Protein 5O6C (pdb70)

Radius of gyration: 21.63 Å; Cα contacts (8 Å, |Δi|>4): 444; chains: 1; bounding box: 39×48×63 Å

Foldseek 3Di:
DDDLDDDQQACALQVRPDGLVPADWDQWPVRDIHHPVSLVVLLVVAAFDFFHDHQSQADSRPGDGTHDPVCCVSVVVVVVLVVQLLVVLLLLCVLLVNQCPCQACPPPHPNDVPSSVVSSQFWTWGQAPPPRHIATFATDHNPDDSNFFHACVRLVQPVDDADPPQGCVHKWKPQLQALGTFGTHPPSHGTHRPQCVVVVVVRVVPPQVQAAFPNGDHPRRNDDDRARPNRDDDDGRNDIDICYGSSNSSPD

GO terms:
  GO:0070936 protein K48-linked ubiquitination (P, IDA)
  GO:0005737 cytoplasm (C, IC)
  GO:0061630 ubiquitin protein ligase activity (F, IDA)
  GO:0005085 guanyl-nucleotide exchange factor activity (F, IDA)
  GO:0005634 nucleus (C, IDA)
  GO:0031267 small GTPase binding (F, IDA)
  GO:0008270 zinc ion binding (F, IDA)
  GO:0016567 protein ubiquitination (P, IDA)
  GO:0031398 positive regulation of protein ubiquitination (P, IDA)
  GO:0005634 nucleus (C, EXP)
  GO:0016567 protein ubiquitination (P, IMP)
  GO:0032922 circadian regulation of gene expression (P, IMP)
  GO:0005515 protein binding (F, IPI)
  GO:0005654 nucleoplasm (C, IDA)
  GO:0016020 membrane (C, HDA)

Nearest PDB structures (foldseek):
  5o6c-assembly1_A  TM=1.004E+00  e=1.913E-55  Homo sapiens
  6t7f-assembly1_A  TM=9.607E-01  e=2.384E-45  Homo sapiens
  5lg7-assembly1_A  TM=5.712E-01  e=7.412E-02  Homo sapiens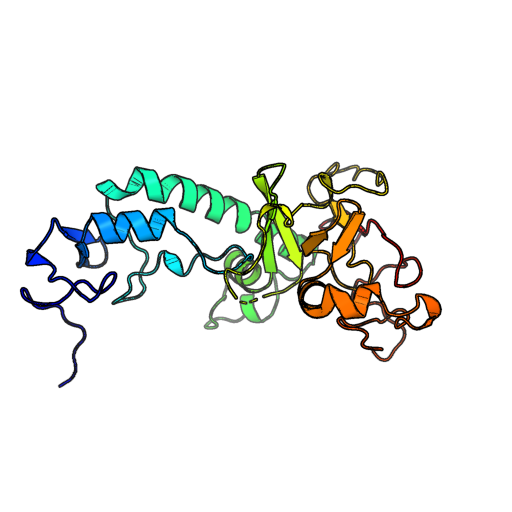
  5eya-assembly1_F  TM=5.101E-01  e=1.740E+00  Homo sapiens

Sequence (252 aa):
ATSLKQDADDMCMICFTEALSAAPAIQLDCSHIFHLQCCRRVLENRWLGPRITFGFISCPICKNKINHIVLKDLLDPIKELYEDVRRRKALMRLEYEGLHKSEAITTPGVRFYNDPAGYAMNRYAYYVCYKCRKAYFGGEAGDDYDPRELICGACSDVSRAQMCPKHGTDFLEYKCRYCCSVAVFFCFGTTHFCNACHDDFQRMTSIPKEELPHCPAGPKGKQLEGTECPLHVVHPPTGEEFALGCGVCRNAH

Secondary structure (DSSP, 8-state):
-------TTPBPTTTSSSBGGGS-EEE-TTS-EEEHHHHHHHHHH--SSSS---GGGB-TTT-SBP--GGGHHHHHHHHHHHHHHHHHHHHHHHHTT-TT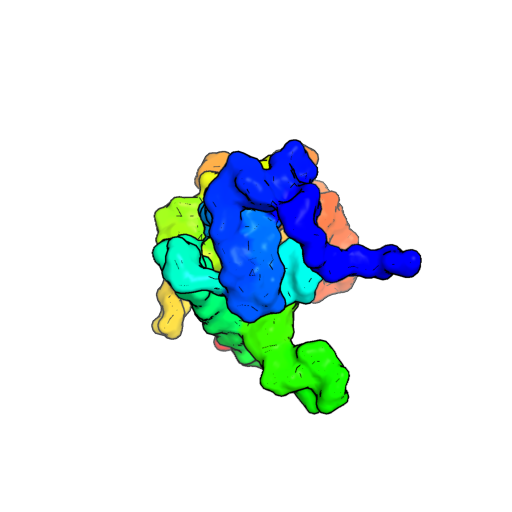-HHHHSTTSTTTT-HHHHHHHHEEEEE-TTT--EEEEEE----S-GGGB--TGGG-TT-PPPBTTTBTTTEEEB-TTSSSB--EEETTTEEE-HHHHHTHHHHHHS-GGGSPPSSEEGGGEE-SSS--TT-S--PPTTS--EEEETTGGGT-

Solvent-accessible surface area: 13989 Å² total; per-residue (Å²): 154,153,77,139,177,51,88,84,122,50,75,0,73,21,43,122,104,94,26,12,94,67,47,105,45,20,106,3,104,30,60,31,60,0,7,52,117,16,0,52,110,23,4,105,100,101,28,131,7,26,64,8,51,28,55,36,31,35,0,47,24,48,136,90,105,2,50,36,152,65,0,124,87,31,11,63,74,11,115,126,28,62,50,37,5,59,149,38,0,47,44,11,0,80,83,42,53,56,59,149,28,148,42,5,60,55,95,79,61,196,26,88,106,43,37,9,9,33,0,30,78,85,2,4,8,8,29,0,98,135,58,154,55,4,17,20,8,8,100,80,77,79,148,56,36,68,142,46,5,14,0,8,36,33,4,18,62,57,184,16,172,124,14,141,140,29,30,34,91,49,12,10,3,0,0,53,17,0,4,27,15,10,4,3,25,5,125,59,69,5,2,0,9,54,27,0,32,113,38,76,132,111,0,62,84,36,68,98,152,126,15,12,121,46,3,1,5,52,89,20,125,72,63,166,56,136,112,6,60,16,132,48,139,26,37,85,8,14,61,33,52,17,13,20,15,0,3,19,58,69,96,106

InterPro domains:
  IPR000408 Regulator of chromosome condensation, RCC1 [PF00415] (958-1006)
  IPR000408 Regulator of chromosome condensation, RCC1 [PR00633] (683-696)
  IPR000408 Regulator of chromosome condensation, RCC1 [PR00633] (702-718)
  IPR000408 Regulator of chromosome condensation, RCC1 [PR00633] (948-966)
  IPR000408 Regulator of chromosome condensation, RCC1 [PR00633] (1005-1026)
  IPR000408 Regulator of chromosome condensation, RCC1 [PS00626] (945-955)
  IPR000408 Regulator of chromosome condensation, RCC1 [PS00626] (996-1006)
  IPR000408 Regulator of chromosome condensation, RCC1 [PS50012] (601-656)
  IPR000408 Regulator of chromosome condensation, RCC1 [PS50012] (959-1009)
  IPR000408 Regulator of chromosome condensation, RCC1 [PS50012] (1010-1067)
  IPR001841 Zinc finger, RING-type [PS50089] (4428-4479)
  IPR001841 Zinc finger, RING-type [SM00184] (4428-4478)
  IPR004939 APC10/DOC domain [PF03256] (3749-3854)
  IPR004939 APC10/DOC domain [PS51284] (3718-3896)
  IPR004939 APC10/DOC domain [SM01337] (3739-3897)
  IPR008979 Galactose-binding-like domain superfamily [SSF49785] (3682-3872)
  IPR009091 Regulator of chromosome condensation 1/beta-lactamase-inhibitor protein II [G3DSA:2.130.10.30] (524-735)
  IPR009091 Regulator of chromosome condensation 1/beta-lactamase-inhibitor protein II [G3DSA:2.130.10.30] (905-1069)
  IPR009091 Regulator of chromosome condensation 1/beta-lactamase-inhibitor protein II [SSF50985] (535-1067)
  IPR012983 PHR [PF08005] (1235-1385)

Organism: Homo sapiens (NCBI:txid9606)

Structure (mmCIF, N/CA/C/O backbone):
data_5O6C
#
_entry.id   5O6C
#
_cell.length_a   82.578
_cell.length_b   82.578
_cell.length_c   103.303
_cell.angle_alpha   90.00
_cell.angle_beta   90.00
_cell.angle_gamma   120.00
#
_symmetry.space_group_name_H-M   'P 61'
#
loop_
_entity.id
_entity.type
_entity.pdbx_description
1 polymer 'E3 ubiquitin-protein ligase MYCBP2'
2 non-polymer 'ZINC ION'
3 water water
#
loop_
_atom_site.group_PDB
_atom_site.id
_atom_site.type_symbol
_atom_site.label_atom_id
_atom_site.label_alt_id
_atom_site.label_comp_id
_atom_site.label_asym_id
_atom_site.label_entity_id
_atom_site.label_seq_id
_atom_site.pdbx_PDB_ins_code
_atom_site.Cartn_x
_atom_site.Cartn_y
_atom_site.Cartn_z
_atom_site.occupancy
_atom_site.B_iso_or_equiv
_atom_site.auth_seq_id
_atom_site.auth_comp_id
_atom_site.auth_asym_id
_atom_site.auth_atom_id
_atom_site.pdbx_PDB_model_num
ATOM 1 N N . ALA A 1 2 ? 41.962 4.043 62.682 1.00 34.01 4379 ALA A N 1
ATOM 2 C CA . ALA A 1 2 ? 41.952 3.548 61.230 1.00 42.20 4379 ALA A CA 1
ATOM 3 C C . ALA A 1 2 ? 40.767 4.191 60.489 1.00 42.11 4379 ALA A C 1
ATOM 4 O O . ALA A 1 2 ? 39.627 4.138 60.949 1.00 42.14 4379 ALA A O 1
ATOM 6 N N . THR A 1 3 ? 41.051 4.794 59.339 1.00 29.82 4380 THR A N 1
ATOM 7 C CA . THR A 1 3 ? 40.156 5.735 58.704 1.00 30.38 4380 THR A CA 1
ATOM 8 C C . THR A 1 3 ? 39.136 4.884 57.944 1.00 28.70 4380 THR A C 1
ATOM 9 O O . THR A 1 3 ? 39.503 4.052 57.099 1.00 26.59 4380 THR A O 1
ATOM 13 N N . SER A 1 4 ? 37.875 5.020 58.317 1.00 33.77 4381 SER A N 1
ATOM 14 C CA . SER A 1 4 ? 36.811 4.148 57.770 1.00 37.11 4381 SER A CA 1
ATOM 15 C C . SER A 1 4 ? 35.578 4.967 57.309 1.00 32.00 4381 SER A C 1
ATOM 16 O O . SER A 1 4 ? 35.181 5.888 58.000 1.00 33.24 4381 SER A O 1
ATOM 19 N N . LEU A 1 5 ? 34.993 4.574 56.183 1.00 36.70 4382 LEU A N 1
ATOM 20 C CA . LEU A 1 5 ? 33.752 5.179 55.627 1.00 37.75 4382 LEU A CA 1
ATOM 21 C C . LEU A 1 5 ? 32.457 4.530 56.198 1.00 40.12 4382 LEU A C 1
ATOM 22 O O . LEU A 1 5 ? 31.346 4.907 55.812 1.00 37.10 4382 LEU A O 1
ATOM 27 N N . LYS A 1 6 ? 32.611 3.525 57.074 1.00 44.34 4383 LYS A N 1
ATOM 28 C CA . LYS A 1 6 ? 31.485 3.023 57.904 1.00 44.08 4383 LYS A CA 1
ATOM 29 C C . LYS A 1 6 ? 30.742 4.181 58.568 1.00 37.54 4383 LYS A C 1
ATOM 30 O O . LYS A 1 6 ? 31.344 5.003 59.287 1.00 34.07 4383 LYS A O 1
ATOM 36 N N . GLN A 1 7 ? 29.416 4.259 58.365 1.00 40.54 4384 GLN A N 1
ATOM 37 C CA . GLN A 1 7 ? 28.594 5.317 59.030 1.00 40.79 4384 GLN A CA 1
ATOM 38 C C . GLN A 1 7 ? 28.323 5.122 60.521 1.00 48.27 4384 GLN A C 1
ATOM 39 O O . GLN A 1 7 ? 28.058 4.011 60.982 1.00 50.07 4384 GLN A O 1
ATOM 45 N N . ASP A 1 8 ? 28.347 6.242 61.231 1.00 52.34 4385 ASP A N 1
ATOM 46 C CA . ASP A 1 8 ? 27.941 6.338 62.620 1.00 64.59 4385 ASP A CA 1
ATOM 47 C C . ASP A 1 8 ? 26.579 7.059 62.747 1.00 64.80 4385 ASP A C 1
ATOM 48 O O . ASP A 1 8 ? 26.205 7.883 61.899 1.00 55.48 4385 ASP A O 1
ATOM 53 N N . ALA A 1 9 ? 25.891 6.779 63.851 1.00 59.56 4386 ALA A N 1
ATOM 54 C CA . ALA A 1 9 ? 24.622 7.407 64.191 1.00 62.73 4386 ALA A CA 1
ATOM 55 C C . ALA A 1 9 ? 24.674 8.922 64.199 1.00 56.31 4386 ALA A C 1
ATOM 56 O O . ALA A 1 9 ? 23.694 9.593 63.859 1.00 51.47 4386 ALA A O 1
ATOM 58 N N . ASP A 1 10 ? 25.811 9.456 64.647 1.00 49.82 4387 ASP A N 1
ATOM 59 C CA . ASP A 1 10 ? 25.975 10.883 64.816 1.00 50.72 4387 ASP A CA 1
ATOM 60 C C . ASP A 1 10 ? 26.640 11.561 63.607 1.00 40.95 4387 ASP A C 1
ATOM 61 O O . ASP A 1 10 ? 26.921 12.765 63.668 1.00 43.21 4387 ASP A O 1
ATOM 66 N N . ASP A 1 11 ? 26.861 10.803 62.527 1.00 40.02 4388 ASP A N 1
ATOM 67 C CA . ASP A 1 11 ? 27.533 11.329 61.300 1.00 36.84 4388 ASP A CA 1
ATOM 68 C C . ASP A 1 11 ? 26.708 12.415 60.604 1.00 35.02 4388 ASP A C 1
ATOM 69 O O . ASP A 1 11 ? 25.475 12.439 60.717 1.00 30.85 4388 ASP A O 1
ATOM 74 N N . MET A 1 12 ? 27.439 13.269 59.863 1.00 31.89 4389 MET A N 1
ATOM 75 C CA . MET A 1 12 ? 26.866 14.250 58.985 1.00 35.31 4389 MET A CA 1
ATOM 76 C C . MET A 1 12 ? 26.366 13.562 57.717 1.00 29.08 4389 MET A C 1
ATOM 77 O O . MET A 1 12 ? 26.836 12.475 57.323 1.00 28.76 4389 MET A O 1
ATOM 82 N N . CYS A 1 13 ? 25.357 14.178 57.120 1.00 25.94 4390 CYS A N 1
ATOM 83 C CA . CYS A 1 13 ? 24.826 13.695 55.823 1.00 24.09 4390 CYS A CA 1
ATOM 84 C C . CYS A 1 13 ? 25.903 14.005 54.799 1.00 21.44 4390 CYS A C 1
ATOM 85 O O . CYS A 1 13 ? 26.413 15.106 54.803 1.00 24.08 4390 CYS A O 1
ATOM 88 N N . MET A 1 14 ? 26.206 13.023 53.962 1.00 23.17 4391 MET A N 1
ATOM 89 C CA . MET A 1 14 ? 27.298 13.104 52.986 1.00 23.84 4391 MET A CA 1
ATOM 90 C C . MET A 1 14 ? 26.791 13.628 51.599 1.00 22.93 4391 MET A C 1
ATOM 91 O O . MET A 1 14 ? 27.503 13.535 50.597 1.00 21.29 4391 MET A O 1
ATOM 96 N N . ILE A 1 15 ? 25.598 14.239 51.601 1.00 23.24 4392 ILE A N 1
ATOM 97 C CA . ILE A 1 15 ? 25.206 15.215 50.565 1.00 22.26 4392 ILE A CA 1
ATOM 98 C C . ILE A 1 15 ? 25.330 16.653 51.014 1.00 23.53 4392 ILE A C 1
ATOM 99 O O . ILE A 1 15 ? 26.031 17.440 50.387 1.00 22.51 4392 ILE A O 1
ATOM 104 N N . CYS A 1 16 ? 24.668 17.047 52.108 1.00 24.30 4393 CYS A N 1
ATOM 105 C CA . CYS A 1 16 ? 24.727 18.416 52.579 1.00 25.34 4393 CYS A CA 1
ATOM 106 C C . CYS A 1 16 ? 25.929 18.769 53.483 1.00 24.38 4393 CYS A C 1
ATOM 107 O O . CYS A 1 16 ? 26.276 19.950 53.545 1.00 27.00 4393 CYS A O 1
ATOM 110 N N . PHE A 1 17 ? 26.503 17.777 54.153 1.00 24.82 4394 PHE A N 1
ATOM 111 C CA . PHE A 1 17 ? 27.705 17.908 55.002 1.00 29.08 4394 PHE A CA 1
ATOM 112 C C . PHE A 1 17 ? 27.496 18.695 56.295 1.00 33.25 4394 PHE A C 1
ATOM 113 O O . PHE A 1 17 ? 28.211 18.482 57.224 1.00 32.79 4394 PHE A O 1
ATOM 121 N N . THR A 1 18 ? 26.553 19.623 56.340 1.00 34.01 4395 THR A N 1
ATOM 122 C CA . THR A 1 18 ? 26.507 20.559 57.467 1.00 35.34 4395 THR A CA 1
ATOM 123 C C . THR A 1 18 ? 25.501 20.177 58.557 1.00 38.91 4395 THR A C 1
ATOM 124 O O . THR A 1 18 ? 25.587 20.747 59.649 1.00 37.97 4395 THR A O 1
ATOM 128 N N . GLU A 1 19 ? 24.585 19.223 58.289 1.00 36.17 4396 GLU A N 1
ATOM 129 C CA . GLU A 1 19 ? 23.592 18.754 59.248 1.00 34.38 4396 GLU A CA 1
ATOM 130 C C . GLU A 1 19 ? 23.716 17.277 59.437 1.00 35.83 4396 GLU A C 1
ATOM 131 O O . GLU A 1 19 ? 23.973 16.529 58.485 1.00 31.56 4396 GLU A O 1
ATOM 137 N N . ALA A 1 20 ? 23.522 16.851 60.702 1.00 33.41 4397 ALA A N 1
ATOM 138 C CA . ALA A 1 20 ? 23.556 15.489 61.095 1.00 32.31 4397 ALA A CA 1
ATOM 139 C C . ALA A 1 20 ? 22.413 14.731 60.475 1.00 28.78 4397 ALA A C 1
ATOM 140 O O . ALA A 1 20 ? 21.324 15.263 60.273 1.00 29.71 4397 ALA A O 1
ATOM 142 N N . LEU A 1 21 ? 22.644 13.468 60.209 1.00 27.55 4398 LEU A N 1
ATOM 143 C CA . LEU A 1 21 ? 21.598 12.614 59.698 1.00 32.74 4398 LEU A CA 1
ATOM 144 C C . LEU A 1 21 ? 20.385 12.594 60.644 1.00 36.34 4398 LEU A C 1
ATOM 145 O O . LEU A 1 21 ? 19.239 12.619 60.188 1.00 30.89 4398 LEU A O 1
ATOM 150 N N . SER A 1 22 ? 20.666 12.577 61.957 1.00 37.46 4399 SER A N 1
ATOM 151 C CA . SER A 1 22 ? 19.599 12.583 62.982 1.00 40.34 4399 SER A CA 1
ATOM 152 C C . SER A 1 22 ? 18.746 13.875 63.006 1.00 39.21 4399 SER A C 1
ATOM 153 O O . SER A 1 22 ? 17.624 13.857 63.541 1.00 42.63 4399 SER A O 1
ATOM 156 N N . ALA A 1 23 ? 19.229 14.975 62.409 1.00 38.33 4400 ALA A N 1
ATOM 157 C CA . ALA A 1 23 ? 18.550 16.277 62.486 1.00 39.52 4400 ALA A CA 1
ATOM 158 C C . ALA A 1 23 ? 17.392 16.504 61.506 1.00 39.01 4400 ALA A C 1
ATOM 159 O O . ALA A 1 23 ? 16.792 17.561 61.530 1.00 36.31 4400 ALA A O 1
ATOM 161 N N . ALA A 1 24 ? 17.163 15.579 60.587 1.00 36.05 4401 ALA A N 1
ATOM 162 C CA . ALA A 1 24 ? 16.047 15.713 59.629 1.00 36.17 4401 ALA A CA 1
ATOM 163 C C . ALA A 1 24 ? 15.779 14.312 59.054 1.00 31.13 4401 ALA A C 1
ATOM 164 O O . ALA A 1 24 ? 16.603 13.409 59.179 1.00 32.16 4401 ALA A O 1
ATOM 166 N N . PRO A 1 25 ? 14.595 14.103 58.501 1.00 31.48 4402 PRO A N 1
ATOM 167 C CA . PRO A 1 25 ? 14.182 12.818 58.014 1.00 30.63 4402 PRO A CA 1
ATOM 168 C C . PRO A 1 25 ? 15.178 12.196 57.023 1.00 28.46 4402 PRO A C 1
ATOM 169 O O . PRO A 1 25 ? 15.653 12.890 56.085 1.00 29.03 4402 PRO A O 1
ATOM 173 N N . ALA A 1 26 ? 15.463 10.931 57.247 1.00 29.58 4403 ALA A N 1
ATOM 174 C CA . ALA A 1 26 ? 16.572 10.226 56.568 1.00 31.82 4403 ALA A CA 1
ATOM 175 C C . ALA A 1 26 ? 16.063 8.939 56.055 1.00 33.72 4403 ALA A C 1
ATOM 176 O O . ALA A 1 26 ? 15.099 8.356 56.618 1.00 33.15 4403 ALA A O 1
ATOM 178 N N . ILE A 1 27 ? 16.695 8.459 54.990 1.00 28.66 4404 ILE A N 1
ATOM 179 C CA . ILE A 1 27 ? 16.349 7.177 54.418 1.00 27.95 4404 ILE A CA 1
ATOM 180 C C . ILE A 1 27 ? 17.589 6.343 54.258 1.00 27.70 4404 ILE A C 1
ATOM 181 O O . ILE A 1 27 ? 18.709 6.863 54.125 1.00 28.60 4404 ILE A O 1
ATOM 186 N N . GLN A 1 28 ? 17.377 5.038 54.318 1.00 27.59 4405 GLN A N 1
ATOM 187 C CA . GLN A 1 28 ? 18.409 4.030 54.063 1.00 29.61 4405 GLN A CA 1
ATOM 188 C C . GLN A 1 28 ? 18.294 3.472 52.685 1.00 26.81 4405 GLN A C 1
ATOM 189 O O . GLN A 1 28 ? 17.327 2.838 52.333 1.00 26.65 4405 GLN A O 1
ATOM 195 N N . LEU A 1 29 ? 19.272 3.821 51.835 1.00 26.42 4406 LEU A N 1
ATOM 196 C CA . LEU A 1 29 ? 19.165 3.470 50.451 1.00 24.02 4406 LEU A CA 1
ATOM 197 C C . LEU A 1 29 ? 19.436 1.980 50.314 1.00 27.90 4406 LEU A C 1
ATOM 198 O O . LEU A 1 29 ? 20.005 1.373 51.271 1.00 30.77 4406 LEU A O 1
ATOM 203 N N . ASP A 1 30 ? 19.122 1.434 49.123 1.00 28.37 4407 ASP A N 1
ATOM 204 C CA . ASP A 1 30 ? 19.368 0.009 48.812 1.00 29.78 4407 ASP A CA 1
ATOM 205 C C . ASP A 1 30 ? 20.811 -0.413 49.035 1.00 33.22 4407 ASP A C 1
ATOM 206 O O . ASP A 1 30 ? 21.076 -1.572 49.418 1.00 30.84 4407 ASP A O 1
ATOM 211 N N . CYS A 1 31 ? 21.760 0.502 48.781 1.00 27.25 4408 CYS A N 1
ATOM 212 C CA . CYS A 1 31 ? 23.186 0.203 48.981 1.00 31.27 4408 CYS A CA 1
ATOM 213 C C . CYS A 1 31 ? 23.587 0.112 50.476 1.00 34.23 4408 CYS A C 1
ATOM 214 O O . CYS A 1 31 ? 24.707 -0.256 50.771 1.00 33.94 4408 CYS A O 1
ATOM 217 N N . SER A 1 32 ? 22.642 0.440 51.360 1.00 34.39 4409 SER A N 1
ATOM 218 C CA . SER A 1 32 ? 22.769 0.476 52.831 1.00 36.18 4409 SER A CA 1
ATOM 219 C C . SER A 1 32 ? 23.152 1.828 53.389 1.00 33.64 4409 SER A C 1
ATOM 220 O O . SER A 1 32 ? 23.156 2.001 54.608 1.00 31.82 4409 SER A O 1
ATOM 223 N N . HIS A 1 33 ? 23.509 2.819 52.555 1.00 27.74 4410 HIS A N 1
ATOM 224 C CA . HIS A 1 33 ? 23.899 4.088 53.128 1.00 29.17 4410 HIS A CA 1
ATOM 225 C C . HIS A 1 33 ? 22.700 4.997 53.393 1.00 27.49 4410 HIS A C 1
ATOM 226 O O . HIS A 1 33 ? 21.719 4.975 52.710 1.00 29.54 4410 HIS A O 1
ATOM 233 N N . ILE A 1 34 ? 22.812 5.763 54.453 1.00 26.03 4411 ILE A N 1
ATOM 234 C CA . ILE A 1 34 ? 21.757 6.656 54.952 1.00 28.20 4411 ILE A CA 1
ATOM 235 C C . ILE A 1 34 ? 22.074 8.114 54.653 1.00 26.12 4411 ILE A C 1
ATOM 236 O O . ILE A 1 34 ? 23.195 8.613 54.881 1.00 27.59 4411 ILE A O 1
ATOM 241 N N . PHE A 1 35 ? 21.044 8.814 54.146 1.00 25.90 4412 PHE A N 1
ATOM 242 C CA . PHE A 1 35 ? 21.129 10.248 53.777 1.00 26.00 4412 PHE A CA 1
ATOM 243 C C . PHE A 1 35 ? 19.831 10.922 54.147 1.00 22.92 4412 PHE A C 1
ATOM 244 O O . PHE A 1 35 ? 18.823 10.220 54.242 1.00 26.00 4412 PHE A O 1
ATOM 252 N N . HIS A 1 36 ? 19.844 12.242 54.272 1.00 26.08 4413 HIS A N 1
ATOM 253 C CA . HIS A 1 36 ? 18.580 12.966 54.362 1.00 24.24 4413 HIS A CA 1
ATOM 254 C C . HIS A 1 36 ? 17.719 12.670 53.118 1.00 25.77 4413 HIS A C 1
ATOM 255 O O . HIS A 1 36 ? 18.225 12.700 51.977 1.00 21.86 4413 HIS A O 1
ATOM 262 N N . LEU A 1 37 ? 16.414 12.498 53.352 1.00 23.75 4414 LEU A N 1
ATOM 263 C CA . LEU A 1 37 ? 15.459 12.355 52.289 1.00 24.87 4414 LEU A CA 1
ATOM 264 C C . LEU A 1 37 ? 15.501 13.526 51.357 1.00 22.47 4414 LEU A C 1
ATOM 265 O O . LEU A 1 37 ? 15.629 13.331 50.153 1.00 24.23 4414 LEU A O 1
ATOM 270 N N . GLN A 1 38 ? 15.501 14.753 51.874 1.00 22.93 4415 GLN A N 1
ATOM 271 C CA . GLN A 1 38 ? 15.372 15.904 51.037 1.00 25.06 4415 GLN A CA 1
ATOM 272 C C . GLN A 1 38 ? 16.676 16.094 50.218 1.00 22.31 4415 GLN A C 1
ATOM 273 O O . GLN A 1 38 ? 16.635 16.591 49.094 1.00 21.02 4415 GLN A O 1
ATOM 279 N N . CYS A 1 39 ? 17.816 15.730 50.800 1.00 22.41 4416 CYS A N 1
ATOM 280 C CA . CYS A 1 39 ? 19.086 15.866 50.067 1.00 19.54 4416 CYS A CA 1
ATOM 281 C C . CYS A 1 39 ? 19.064 14.896 48.852 1.00 19.86 4416 CYS A C 1
ATOM 282 O O . CYS A 1 39 ? 19.523 15.298 47.756 1.00 18.72 4416 CYS A O 1
ATOM 285 N N . CYS A 1 40 ? 18.590 13.654 49.067 1.00 18.78 4417 CYS A N 1
ATOM 286 C CA . CYS A 1 40 ? 18.524 12.674 47.978 1.00 20.61 4417 CYS A CA 1
ATOM 287 C C . CYS A 1 40 ? 17.625 13.205 46.865 1.00 21.39 4417 CYS A C 1
ATOM 288 O O . CYS A 1 40 ? 17.945 13.093 45.693 1.00 18.93 4417 CYS A O 1
ATOM 291 N N . ARG A 1 41 ? 16.484 13.754 47.272 1.00 19.73 4418 ARG A N 1
ATOM 292 C CA . ARG A 1 41 ? 15.549 14.343 46.315 1.00 19.15 4418 ARG A CA 1
ATOM 293 C C . ARG A 1 41 ? 16.144 15.492 45.503 1.00 19.05 4418 ARG A C 1
ATOM 294 O O . ARG A 1 41 ? 16.018 15.507 44.256 1.00 18.18 4418 ARG A O 1
ATOM 302 N N . ARG A 1 42 ? 16.815 16.423 46.141 1.00 17.66 4419 ARG A N 1
ATOM 303 C CA . ARG A 1 42 ? 17.437 17.520 45.467 1.00 17.69 4419 ARG A CA 1
ATOM 304 C C . ARG A 1 42 ? 18.485 17.023 44.493 1.00 17.65 4419 ARG A C 1
ATOM 305 O O . ARG A 1 42 ? 18.597 17.566 43.387 1.00 16.61 4419 ARG A O 1
ATOM 313 N N . VAL A 1 43 ? 19.301 16.073 44.887 1.00 17.04 4420 VAL A N 1
ATOM 314 C CA . VAL A 1 43 ? 20.319 15.529 43.938 1.00 18.35 4420 VAL A CA 1
ATOM 315 C C . VAL A 1 43 ? 19.686 14.973 42.672 1.00 17.21 4420 VAL A C 1
ATOM 316 O O . VAL A 1 43 ? 20.186 15.203 41.563 1.00 17.54 4420 VAL A O 1
ATOM 320 N N . LEU A 1 44 ? 18.578 14.236 42.801 1.00 17.19 4421 LEU A N 1
ATOM 321 C CA . LEU A 1 44 ? 17.898 13.677 41.650 1.00 17.54 4421 LEU A CA 1
ATOM 322 C C . LEU A 1 44 ? 17.184 14.730 40.785 1.00 18.98 4421 LEU A C 1
ATOM 323 O O . LEU A 1 44 ? 17.127 14.585 39.581 1.00 18.44 4421 LEU A O 1
ATOM 328 N N . GLU A 1 45 ? 16.694 15.810 41.401 1.00 15.60 4422 GLU A N 1
ATOM 329 C CA . GLU A 1 45 ? 16.122 16.917 40.682 1.00 16.55 4422 GLU A CA 1
ATOM 330 C C . GLU A 1 45 ? 17.193 17.673 39.902 1.00 18.49 4422 GLU A C 1
ATOM 331 O O . GLU A 1 45 ? 16.956 18.093 38.737 1.00 17.41 4422 GLU A O 1
ATOM 337 N N . ASN A 1 46 ? 18.368 17.867 40.553 1.00 17.98 4423 ASN A N 1
ATOM 338 C CA . ASN A 1 46 ? 19.371 18.737 39.990 1.00 16.73 4423 ASN A CA 1
ATOM 339 C C . ASN A 1 46 ? 20.195 18.071 38.831 1.00 16.90 4423 ASN A C 1
ATOM 340 O O . ASN A 1 46 ? 20.714 18.757 37.931 1.00 19.93 4423 ASN A O 1
ATOM 345 N N . ARG A 1 47 ? 20.263 16.756 38.834 1.00 15.73 4424 ARG A N 1
ATOM 346 C CA . ARG A 1 47 ? 20.906 16.019 37.784 1.00 17.50 4424 ARG A CA 1
ATOM 347 C C . ARG A 1 47 ? 22.364 16.427 37.595 1.00 16.92 4424 ARG A C 1
ATOM 348 O O . ARG A 1 47 ? 23.071 16.627 38.586 1.00 17.28 4424 ARG A O 1
ATOM 356 N N . TRP A 1 48 ? 22.855 16.396 36.361 1.00 17.08 4425 TRP A N 1
ATOM 357 C CA . TRP A 1 48 ? 24.311 16.402 36.099 1.00 19.69 4425 TRP A CA 1
ATOM 358 C C . TRP A 1 48 ? 24.813 17.878 35.997 1.00 19.27 4425 TRP A C 1
ATOM 359 O O . TRP A 1 48 ? 24.073 18.853 35.737 1.00 18.65 4425 TRP A O 1
ATOM 370 N N . LEU A 1 49 ? 26.113 18.011 36.164 1.00 19.30 4426 LEU A N 1
ATOM 371 C CA . LEU A 1 49 ? 26.864 19.251 35.965 1.00 20.13 4426 LEU A CA 1
ATOM 372 C C . LEU A 1 49 ? 27.380 19.395 34.554 1.00 20.77 4426 LEU A C 1
ATOM 373 O O . LEU A 1 49 ? 27.973 18.462 33.976 1.00 20.07 4426 LEU A O 1
ATOM 378 N N . GLY A 1 50 ? 27.139 20.557 33.960 1.00 20.16 4427 GLY A N 1
ATOM 379 C CA . GLY A 1 50 ? 27.655 20.791 32.579 1.00 20.34 4427 GLY A CA 1
ATOM 380 C C . GLY A 1 50 ? 26.615 20.392 31.532 1.00 20.16 4427 GLY A C 1
ATOM 381 O O . GLY A 1 50 ? 25.555 19.786 31.833 1.00 20.10 4427 GLY A O 1
ATOM 382 N N . PRO A 1 51 ? 26.866 20.747 30.271 1.00 18.94 4428 PRO A N 1
ATOM 383 C CA . PRO A 1 51 ? 25.874 20.501 29.237 1.00 17.81 4428 PRO A CA 1
ATOM 384 C C . PRO A 1 51 ? 25.718 19.018 28.832 1.00 17.02 4428 PRO A C 1
ATOM 385 O O . PRO A 1 51 ? 24.628 18.593 28.503 1.00 18.72 4428 PRO A O 1
ATOM 389 N N . ARG A 1 52 ? 26.824 18.257 28.896 1.00 16.95 4429 ARG A N 1
ATOM 390 C CA . ARG A 1 52 ? 26.760 16.853 28.455 1.00 16.16 4429 ARG A CA 1
ATOM 391 C C . ARG A 1 52 ? 25.914 16.023 29.424 1.00 16.03 4429 ARG A C 1
ATOM 392 O O . ARG A 1 52 ? 26.099 16.089 30.653 1.00 18.81 4429 ARG A O 1
ATOM 400 N N . ILE A 1 53 ? 25.012 15.242 28.856 1.00 16.54 4430 ILE A N 1
ATOM 401 C CA . ILE A 1 53 ? 24.216 14.289 29.641 1.00 16.55 4430 ILE A CA 1
ATOM 402 C C . ILE A 1 53 ? 25.126 13.206 30.257 1.00 17.13 4430 ILE A C 1
ATOM 403 O O . ILE A 1 53 ? 25.739 12.398 29.518 1.00 17.71 4430 ILE A O 1
ATOM 408 N N . THR A 1 54 ? 25.184 13.183 31.581 1.00 15.83 4431 THR A N 1
ATOM 409 C CA . THR A 1 54 ? 25.912 12.130 32.325 1.00 16.57 4431 THR A CA 1
ATOM 410 C C . THR A 1 54 ? 25.099 11.702 33.540 1.00 18.48 4431 THR A C 1
ATOM 411 O O . THR A 1 54 ? 24.165 12.396 33.939 1.00 17.77 4431 THR A O 1
ATOM 415 N N . PHE A 1 55 ? 25.510 10.574 34.127 1.00 17.08 4432 PHE A N 1
ATOM 416 C CA . PHE A 1 55 ? 24.715 9.885 35.155 1.00 17.31 4432 PHE A CA 1
ATOM 417 C C . PHE A 1 55 ? 25.472 9.610 36.451 1.00 17.97 4432 PHE A C 1
ATOM 418 O O . PHE A 1 55 ? 24.911 8.987 37.396 1.00 18.13 4432 PHE A O 1
ATOM 426 N N . GLY A 1 56 ? 26.699 10.160 36.561 1.00 19.64 4433 GLY A N 1
ATOM 427 C CA . GLY A 1 56 ? 27.487 10.010 37.809 1.00 22.09 4433 GLY A CA 1
ATOM 428 C C . GLY A 1 56 ? 26.728 10.546 39.029 1.00 23.03 4433 GLY A C 1
ATOM 429 O O . GLY A 1 56 ? 26.915 10.057 40.154 1.00 23.31 4433 GLY A O 1
ATOM 430 N N . PHE A 1 57 ? 25.895 11.578 38.832 1.00 19.02 4434 PHE A N 1
ATOM 431 C CA . PHE A 1 57 ? 25.143 12.171 39.929 1.00 20.76 4434 PHE A CA 1
ATOM 432 C C . PHE A 1 57 ? 24.246 11.188 40.697 1.00 20.03 4434 PHE A C 1
ATOM 433 O O . PHE A 1 57 ? 23.910 11.476 41.848 1.00 23.93 4434 PHE A O 1
ATOM 441 N N . ILE A 1 58 ? 23.815 10.085 40.074 1.00 20.65 4435 ILE A N 1
ATOM 442 C CA . ILE A 1 58 ? 23.040 9.103 40.778 1.00 24.09 4435 ILE A CA 1
ATOM 443 C C . ILE A 1 58 ? 23.876 8.139 41.648 1.00 22.78 4435 ILE A C 1
ATOM 444 O O . ILE A 1 58 ? 23.295 7.319 42.370 1.00 27.24 4435 ILE A O 1
ATOM 449 N N . SER A 1 59 ? 25.185 8.291 41.648 1.00 23.86 4436 SER A N 1
ATOM 450 C CA . SER A 1 59 ? 26.068 7.488 42.522 1.00 25.98 4436 SER A CA 1
ATOM 451 C C . SER A 1 59 ? 25.990 7.841 43.989 1.00 24.51 4436 SER A C 1
ATOM 452 O O . SER A 1 59 ? 26.120 9.009 44.383 1.00 22.50 4436 SER A O 1
ATOM 455 N N . CYS A 1 60 ? 25.776 6.829 44.843 1.00 23.69 4437 CYS A N 1
ATOM 456 C CA . CYS A 1 60 ? 25.874 7.043 46.288 1.00 22.81 4437 CYS A CA 1
ATOM 457 C C . CYS A 1 60 ? 27.204 7.758 46.624 1.00 24.43 4437 CYS A C 1
ATOM 458 O O . CYS A 1 60 ? 28.296 7.277 46.213 1.00 23.14 4437 CYS A O 1
ATOM 461 N N . PRO A 1 61 ? 27.167 8.898 47.351 1.00 23.20 4438 PRO A N 1
ATOM 462 C CA . PRO A 1 61 ? 28.420 9.599 47.687 1.00 23.27 4438 PRO A CA 1
ATOM 463 C C . PRO A 1 61 ? 29.436 8.744 48.494 1.00 28.07 4438 PRO A C 1
ATOM 464 O O . PRO A 1 61 ? 30.642 9.052 48.463 1.00 27.95 4438 PRO A O 1
ATOM 468 N N . ILE A 1 62 ? 28.934 7.690 49.140 1.00 25.79 4439 ILE A N 1
ATOM 469 C CA . ILE A 1 62 ? 29.789 6.853 50.000 1.00 27.37 4439 ILE A CA 1
ATOM 470 C C . ILE A 1 62 ? 30.351 5.671 49.230 1.00 27.19 4439 ILE A C 1
ATOM 471 O O . ILE A 1 62 ? 31.563 5.516 49.203 1.00 29.26 4439 ILE A O 1
ATOM 476 N N . CYS A 1 63 ? 29.512 4.854 48.627 1.00 25.41 4440 CYS A N 1
ATOM 477 C CA . CYS A 1 63 ? 29.975 3.638 47.978 1.00 30.80 4440 CYS A CA 1
ATOM 478 C C . CYS A 1 63 ? 29.947 3.680 46.467 1.00 31.90 4440 CYS A C 1
ATOM 479 O O . CYS A 1 63 ? 30.464 2.782 45.827 1.00 25.10 4440 CYS A O 1
ATOM 482 N N . LYS A 1 64 ? 29.371 4.741 45.892 1.00 29.06 4441 LYS A N 1
ATOM 483 C CA . LYS A 1 64 ? 29.232 4.926 44.438 1.00 29.45 4441 LYS A CA 1
ATOM 484 C C . LYS A 1 64 ? 28.306 3.982 43.720 1.00 30.11 4441 LYS A C 1
ATOM 485 O O . LYS A 1 64 ? 28.166 4.061 42.499 1.00 30.12 4441 LYS A O 1
ATOM 491 N N . ASN A 1 65 ? 27.620 3.103 44.436 1.00 26.35 4442 ASN A N 1
ATOM 492 C CA . ASN A 1 65 ? 26.566 2.357 43.817 1.00 27.13 4442 ASN A CA 1
ATOM 493 C C . ASN A 1 65 ? 25.379 3.287 43.520 1.00 26.12 4442 ASN A C 1
ATOM 494 O O . ASN A 1 65 ? 25.268 4.379 44.112 1.00 26.76 4442 ASN A O 1
ATOM 499 N N . LYS A 1 66 ? 24.519 2.857 42.625 1.00 24.89 4443 LYS A N 1
ATOM 500 C CA . LYS A 1 66 ? 23.346 3.650 42.235 1.00 29.08 4443 LYS A CA 1
ATOM 501 C C . LYS A 1 66 ? 22.415 3.908 43.427 1.00 29.99 4443 LYS A C 1
ATOM 502 O O . LYS A 1 66 ? 22.032 2.951 44.161 1.00 26.23 4443 LYS A O 1
ATOM 508 N N . ILE A 1 67 ? 22.104 5.194 43.642 1.00 22.80 4444 ILE A N 1
ATOM 509 C CA . ILE A 1 67 ? 21.084 5.609 44.568 1.00 26.16 4444 ILE A CA 1
ATOM 510 C C . ILE A 1 67 ? 19.733 4.941 44.222 1.00 24.48 4444 ILE A C 1
ATOM 511 O O . ILE A 1 67 ? 19.221 5.027 43.087 1.00 26.09 4444 ILE A O 1
ATOM 516 N N . ASN A 1 68 ? 19.117 4.256 45.201 1.00 25.41 4445 ASN A N 1
ATOM 517 C CA . ASN A 1 68 ? 17.789 3.697 44.976 1.00 26.40 4445 ASN A CA 1
ATOM 518 C C . ASN A 1 68 ? 17.024 3.517 46.279 1.00 28.24 4445 ASN A C 1
ATOM 519 O O . ASN A 1 68 ? 17.603 3.169 47.303 1.00 26.01 4445 ASN A O 1
ATOM 524 N N . HIS A 1 69 ? 15.781 3.964 46.241 1.00 26.69 4446 HIS A N 1
ATOM 525 C CA . HIS A 1 69 ? 14.852 3.822 47.348 1.00 28.02 4446 HIS A CA 1
ATOM 526 C C . HIS A 1 69 ? 13.435 3.901 46.758 1.00 30.89 4446 HIS A C 1
ATOM 527 O O . HIS A 1 69 ? 13.158 4.611 45.740 1.00 26.77 4446 HIS A O 1
ATOM 534 N N . ILE A 1 70 ? 12.507 3.165 47.382 1.00 29.65 4447 ILE A N 1
ATOM 535 C CA . ILE A 1 70 ? 11.117 3.248 46.883 1.00 31.52 4447 ILE A CA 1
ATOM 536 C C . ILE A 1 70 ? 10.520 4.630 46.853 1.00 27.28 4447 ILE A C 1
ATOM 537 O O . ILE A 1 70 ? 9.795 4.931 45.880 1.00 28.29 4447 ILE A O 1
ATOM 542 N N . VAL A 1 71 ? 10.825 5.488 47.820 1.00 26.00 4448 VAL A N 1
ATOM 543 C CA . VAL A 1 71 ? 10.228 6.807 47.865 1.00 31.31 4448 VAL A CA 1
ATOM 544 C C . VAL A 1 71 ? 10.841 7.761 46.868 1.00 28.31 4448 VAL A C 1
ATOM 545 O O . VAL A 1 71 ? 10.378 8.876 46.727 1.00 28.24 4448 VAL A O 1
ATOM 549 N N . LEU A 1 72 ? 11.901 7.319 46.211 1.00 24.92 4449 LEU A N 1
ATOM 550 C CA . LEU A 1 72 ? 12.560 8.143 45.177 1.00 23.02 4449 LEU A CA 1
ATOM 551 C C . LEU A 1 72 ? 12.166 7.738 43.767 1.00 23.62 4449 LEU A C 1
ATOM 552 O O . LEU A 1 72 ? 12.591 8.392 42.805 1.00 20.81 4449 LEU A O 1
ATOM 557 N N . LYS A 1 73 ? 11.254 6.752 43.614 1.00 23.06 4450 LYS A N 1
ATOM 558 C CA . LYS A 1 73 ? 10.870 6.278 42.316 1.00 25.89 4450 LYS A CA 1
ATOM 559 C C . LYS A 1 73 ? 10.298 7.347 41.391 1.00 23.20 4450 LYS A C 1
ATOM 560 O O . LYS A 1 73 ? 10.611 7.364 40.195 1.00 22.41 4450 LYS A O 1
ATOM 566 N N . ASP A 1 74 ? 9.557 8.331 41.910 1.00 21.96 4451 ASP A N 1
ATOM 567 C CA . ASP A 1 74 ? 9.043 9.358 41.067 1.00 23.60 4451 ASP A CA 1
ATOM 568 C C . ASP A 1 74 ? 10.163 10.223 40.401 1.00 24.33 4451 ASP A C 1
ATOM 569 O O . ASP A 1 74 ? 9.957 10.759 39.349 1.00 22.35 4451 ASP A O 1
ATOM 574 N N . LEU A 1 75 ? 11.282 10.373 41.101 1.00 20.52 4452 LEU A N 1
ATOM 575 C CA . LEU A 1 75 ? 12.424 11.133 40.541 1.00 19.73 4452 LEU A CA 1
ATOM 576 C C . LEU A 1 75 ? 13.353 10.222 39.736 1.00 20.31 4452 LEU A C 1
ATOM 577 O O . LEU A 1 75 ? 13.956 10.650 38.743 1.00 21.94 4452 LEU A O 1
ATOM 582 N N . LEU A 1 76 ? 13.488 8.958 40.153 1.00 19.46 4453 LEU A N 1
ATOM 583 C CA . LEU A 1 76 ? 14.342 8.010 39.457 1.00 19.49 4453 LEU A CA 1
ATOM 584 C C . LEU A 1 76 ? 13.763 7.530 38.104 1.00 22.71 4453 LEU A C 1
ATOM 585 O O . LEU A 1 76 ? 14.514 7.367 37.132 1.00 22.55 4453 LEU A O 1
ATOM 590 N N . ASP A 1 77 ? 12.444 7.318 38.034 1.00 23.15 4454 ASP A N 1
ATOM 591 C CA . ASP A 1 77 ? 11.835 6.871 36.762 1.00 25.37 4454 ASP A CA 1
ATOM 592 C C . ASP A 1 77 ? 12.174 7.685 35.510 1.00 25.27 4454 ASP A C 1
ATOM 593 O O . ASP A 1 77 ? 12.571 7.099 34.522 1.00 23.81 4454 ASP A O 1
ATOM 598 N N . PRO A 1 78 ? 12.010 9.003 35.539 1.00 23.10 4455 PRO A N 1
ATOM 599 C CA . PRO A 1 78 ? 12.361 9.822 34.358 1.00 23.77 4455 PRO A CA 1
ATOM 600 C C . PRO A 1 78 ? 13.880 9.810 34.056 1.00 22.52 4455 PRO A C 1
ATOM 601 O O . PRO A 1 78 ? 14.271 9.894 32.898 1.00 22.94 4455 PRO A O 1
ATOM 605 N N . ILE A 1 79 ? 14.704 9.713 35.089 1.00 19.27 4456 ILE A N 1
ATOM 606 C CA . ILE A 1 79 ? 16.150 9.526 34.864 1.00 20.42 4456 ILE A CA 1
ATOM 607 C C . ILE A 1 79 ? 16.432 8.205 34.116 1.00 20.11 4456 ILE A C 1
ATOM 608 O O . ILE A 1 79 ? 17.248 8.154 33.169 1.00 19.18 4456 ILE A O 1
ATOM 613 N N . LYS A 1 80 ? 15.834 7.118 34.586 1.00 20.84 4457 LYS A N 1
ATOM 614 C CA . LYS A 1 80 ? 15.983 5.785 33.928 1.00 21.84 4457 LYS A CA 1
ATOM 615 C C . LYS A 1 80 ? 15.545 5.856 32.455 1.00 21.69 4457 LYS A C 1
ATOM 616 O O . LYS A 1 80 ? 16.196 5.287 31.579 1.00 21.29 4457 LYS A O 1
ATOM 622 N N . GLU A 1 81 ? 14.462 6.567 32.203 1.00 21.31 4458 GLU A N 1
ATOM 623 C CA . GLU A 1 81 ? 13.968 6.707 30.832 1.00 22.91 4458 GLU A CA 1
ATOM 624 C C . GLU A 1 81 ? 14.982 7.443 29.967 1.00 21.05 4458 GLU A C 1
ATOM 625 O O . GLU A 1 81 ? 15.263 7.047 28.806 1.00 19.78 4458 GLU A O 1
ATOM 631 N N . LEU A 1 82 ? 15.527 8.525 30.495 1.00 19.62 4459 LEU A N 1
ATOM 632 C CA . LEU A 1 82 ? 16.570 9.253 29.759 1.00 17.78 4459 LEU A CA 1
ATOM 633 C C . LEU A 1 82 ? 17.832 8.411 29.531 1.00 17.26 4459 LEU A C 1
ATOM 634 O O . LEU A 1 82 ? 18.412 8.410 28.402 1.00 17.90 4459 LEU A O 1
ATOM 639 N N . TYR A 1 83 ? 18.232 7.685 30.590 1.00 16.85 4460 TYR A N 1
ATOM 640 C CA . TYR A 1 83 ? 19.397 6.796 30.536 1.00 18.62 4460 TYR A CA 1
ATOM 641 C C . TYR A 1 83 ? 19.280 5.787 29.376 1.00 17.74 4460 TYR A C 1
ATOM 642 O O . TYR A 1 83 ? 20.199 5.627 28.573 1.00 17.66 4460 TYR A O 1
ATOM 651 N N . GLU A 1 84 ? 18.118 5.140 29.336 1.00 18.86 4461 GLU A N 1
ATOM 652 C CA . GLU A 1 84 ? 17.824 4.144 28.286 1.00 20.07 4461 GLU A CA 1
ATOM 653 C C . GLU A 1 84 ? 17.758 4.747 26.915 1.00 17.48 4461 GLU A C 1
ATOM 654 O O . GLU A 1 84 ? 18.221 4.116 25.964 1.00 18.30 4461 GLU A O 1
ATOM 660 N N . ASP A 1 85 ? 17.258 5.977 26.770 1.00 18.27 4462 ASP A N 1
ATOM 661 C CA . ASP A 1 85 ? 17.184 6.625 25.473 1.00 18.76 4462 ASP A CA 1
ATOM 662 C C . ASP A 1 85 ? 18.607 6.950 24.956 1.00 17.30 4462 ASP A C 1
ATOM 663 O O . ASP A 1 85 ? 18.939 6.628 23.837 1.00 18.72 4462 ASP A O 1
ATOM 668 N N . VAL A 1 86 ? 19.445 7.535 25.829 1.00 16.43 4463 VAL A N 1
ATOM 669 C CA . VAL A 1 86 ? 20.826 7.889 25.469 1.00 16.78 4463 VAL A CA 1
ATOM 670 C C . VAL A 1 86 ? 21.579 6.585 25.150 1.00 17.22 4463 VAL A C 1
ATOM 671 O O . VAL A 1 86 ? 22.311 6.522 24.191 1.00 15.43 4463 VAL A O 1
ATOM 675 N N . ARG A 1 87 ? 21.417 5.562 26.027 1.00 16.59 4464 ARG A N 1
ATOM 676 C CA . ARG A 1 87 ? 22.151 4.295 25.832 1.00 16.72 4464 ARG A CA 1
ATOM 677 C C . ARG A 1 87 ? 21.757 3.674 24.489 1.00 17.75 4464 ARG A C 1
ATOM 678 O O . ARG A 1 87 ? 22.658 3.232 23.752 1.00 16.49 4464 ARG A O 1
ATOM 686 N N . ARG A 1 88 ? 20.439 3.628 24.169 1.00 16.92 4465 ARG A N 1
ATOM 687 C CA A ARG A 1 88 ? 19.945 3.080 22.897 0.50 18.66 4465 ARG A CA 1
ATOM 688 C CA B ARG A 1 88 ? 19.987 3.043 22.873 0.50 18.53 4465 ARG A CA 1
ATOM 689 C C . ARG A 1 88 ? 20.595 3.840 21.711 1.00 17.26 4465 ARG A C 1
ATOM 690 O O . ARG A 1 88 ? 21.094 3.262 20.701 1.00 16.01 4465 ARG A O 1
ATOM 705 N N . LYS A 1 89 ? 20.560 5.163 21.780 1.00 15.41 4466 LYS A N 1
ATOM 706 C CA . LYS A 1 89 ? 21.122 5.993 20.698 1.00 16.85 4466 LYS A CA 1
ATOM 707 C C . LYS A 1 89 ? 22.613 5.843 20.527 1.00 16.01 4466 LYS A C 1
ATOM 708 O O . LYS A 1 89 ? 23.161 5.712 19.400 1.00 17.09 4466 LYS A O 1
ATOM 714 N N . ALA A 1 90 ? 23.308 5.809 21.658 1.00 15.05 4467 ALA A N 1
ATOM 715 C CA . ALA A 1 90 ? 24.748 5.640 21.646 1.00 17.25 4467 ALA A CA 1
ATOM 716 C C . ALA A 1 90 ? 25.159 4.3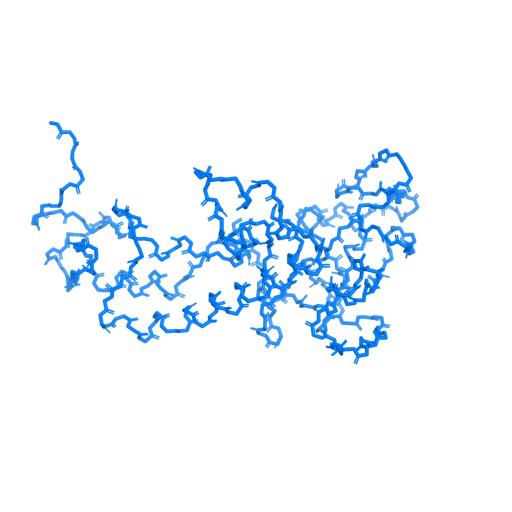08 21.028 1.00 16.36 4467 ALA A C 1
ATOM 717 O O . ALA A 1 90 ? 26.091 4.246 20.239 1.00 16.21 4467 ALA A O 1
ATOM 719 N N . LEU A 1 91 ? 24.515 3.245 21.474 1.00 16.25 4468 LEU A N 1
ATOM 720 C CA . LEU A 1 91 ? 24.765 1.907 20.909 1.00 16.79 4468 LEU A CA 1
ATOM 721 C C . LEU A 1 91 ? 24.499 1.860 19.422 1.00 16.60 4468 LEU A C 1
ATOM 722 O O . LEU A 1 91 ? 25.348 1.329 18.676 1.00 17.30 4468 LEU A O 1
ATOM 727 N N . MET A 1 92 ? 23.377 2.398 18.990 1.00 16.27 4469 MET A N 1
ATOM 728 C CA . MET A 1 92 ? 23.074 2.450 17.584 1.00 19.62 4469 MET A CA 1
ATOM 729 C C . MET A 1 92 ? 24.152 3.200 16.798 1.00 18.49 4469 MET A C 1
ATOM 730 O O . MET A 1 92 ? 24.632 2.754 15.727 1.00 19.64 4469 MET A O 1
ATOM 735 N N . ARG A 1 93 ? 24.599 4.355 17.301 1.00 18.77 4470 ARG A N 1
ATOM 736 C CA . ARG A 1 93 ? 25.637 5.098 16.651 1.00 19.41 4470 ARG A CA 1
ATOM 737 C C . ARG A 1 93 ? 26.956 4.268 16.561 1.00 19.77 4470 ARG A C 1
ATOM 738 O O . ARG A 1 93 ? 27.594 4.198 15.487 1.00 18.74 4470 ARG A O 1
ATOM 746 N N . LEU A 1 94 ? 27.278 3.578 17.645 1.00 18.00 4471 LEU A N 1
ATOM 747 C CA . LEU A 1 94 ? 28.493 2.731 17.640 1.00 18.70 4471 LEU A CA 1
ATOM 748 C C . LEU A 1 94 ? 28.411 1.612 16.588 1.00 19.75 4471 LEU A C 1
ATOM 749 O O . LEU A 1 94 ? 29.404 1.385 15.845 1.00 20.02 4471 LEU A O 1
ATOM 754 N N . GLU A 1 95 ? 27.249 0.990 16.539 1.00 17.78 4472 GLU A N 1
ATOM 755 C CA . GLU A 1 95 ? 26.993 -0.111 15.530 1.00 19.33 4472 GLU A CA 1
ATOM 756 C C . GLU A 1 95 ? 27.051 0.463 14.116 1.00 21.10 4472 GLU A C 1
ATOM 757 O O . GLU A 1 95 ? 27.715 -0.089 13.223 1.00 20.45 4472 GLU A O 1
ATOM 763 N N . TYR A 1 96 ? 26.409 1.601 13.871 1.00 20.82 4473 TYR A N 1
ATOM 764 C CA . TYR A 1 96 ? 26.472 2.198 12.519 1.00 21.36 4473 TYR A CA 1
ATOM 765 C C . TYR A 1 96 ? 27.860 2.700 12.146 1.00 24.04 4473 TYR A C 1
ATOM 766 O O . TYR A 1 96 ? 28.152 2.822 10.929 1.00 24.58 4473 TYR A O 1
ATOM 775 N N . GLU A 1 97 ? 28.701 3.058 13.138 1.00 20.12 4474 GLU A N 1
ATOM 776 C CA . GLU A 1 97 ? 30.091 3.422 12.886 1.00 21.53 4474 GLU A CA 1
ATOM 777 C C . GLU A 1 97 ? 30.977 2.141 12.717 1.00 19.49 4474 GLU A C 1
ATOM 778 O O . GLU A 1 97 ? 32.168 2.235 12.417 1.00 21.95 4474 GLU A O 1
ATOM 784 N N . GLY A 1 98 ? 30.418 0.970 12.973 1.00 23.35 4475 GLY A N 1
ATOM 785 C CA . GLY A 1 98 ? 31.163 -0.298 12.851 1.00 24.19 4475 GLY A CA 1
ATOM 786 C C . GLY A 1 98 ? 32.179 -0.462 13.953 1.00 23.77 4475 GLY A C 1
ATOM 787 O O . GLY A 1 98 ? 33.185 -1.168 13.763 1.00 21.96 4475 GLY A O 1
ATOM 788 N N . LEU A 1 99 ? 31.935 0.162 15.138 1.00 20.41 4476 LEU A N 1
ATOM 789 C CA . LEU A 1 99 ? 32.923 0.186 16.224 1.00 20.65 4476 LEU A CA 1
ATOM 790 C C . LEU A 1 99 ? 32.569 -0.741 17.409 1.00 21.46 4476 LEU A C 1
ATOM 791 O O . LEU A 1 99 ? 33.247 -0.763 18.450 1.00 21.57 4476 LEU A O 1
ATOM 796 N N . HIS A 1 100 ? 31.487 -1.467 17.263 1.00 19.91 4477 HIS A N 1
ATOM 797 C CA . HIS A 1 100 ? 30.995 -2.305 18.344 1.00 20.64 4477 HIS A CA 1
ATOM 798 C C . HIS A 1 100 ? 31.799 -3.592 18.593 1.00 23.03 4477 HIS A C 1
ATOM 799 O O . HIS A 1 100 ? 31.478 -4.287 19.551 1.00 25.32 4477 HIS A O 1
ATOM 806 N N . LYS A 1 101 ? 32.784 -3.875 17.760 1.00 24.52 4478 LYS A N 1
ATOM 807 C CA . LYS A 1 101 ? 33.736 -4.973 18.006 1.00 28.73 4478 LYS A CA 1
ATOM 808 C C . LYS A 1 101 ? 35.097 -4.443 18.239 1.00 27.82 4478 LYS A C 1
ATOM 809 O O . LYS A 1 101 ? 36.049 -5.123 17.928 1.00 33.82 4478 LYS A O 1
ATOM 815 N N . SER A 1 102 ? 35.217 -3.224 18.774 1.00 27.15 4479 SER A N 1
ATOM 816 C CA . SER A 1 102 ? 36.521 -2.648 19.150 1.00 30.68 4479 SER A CA 1
ATOM 817 C C . SER A 1 102 ? 37.189 -3.575 20.192 1.00 29.08 4479 SER A C 1
ATOM 818 O O . SER A 1 102 ? 36.514 -4.263 20.985 1.00 28.11 4479 SER A O 1
ATOM 821 N N . GLU A 1 103 ? 38.514 -3.584 20.223 1.00 30.46 4480 GLU A N 1
ATOM 822 C CA . GLU A 1 103 ? 39.251 -4.349 21.246 1.00 34.35 4480 GLU A CA 1
ATOM 823 C C . GLU A 1 103 ? 38.845 -4.052 22.690 1.00 30.45 4480 GLU A C 1
ATOM 824 O O . GLU A 1 103 ? 38.878 -4.943 23.546 1.00 29.70 4480 GLU A O 1
ATOM 830 N N . ALA A 1 104 ? 38.466 -2.797 22.965 1.00 29.83 4481 ALA A N 1
ATOM 831 C CA . ALA A 1 104 ? 37.893 -2.417 24.290 1.00 28.40 4481 ALA A CA 1
ATOM 832 C C . ALA A 1 104 ? 36.592 -3.087 24.654 1.00 25.45 4481 ALA A C 1
ATOM 833 O O . ALA A 1 104 ? 36.173 -3.049 25.801 1.00 26.75 4481 ALA A O 1
ATOM 835 N N . ILE A 1 105 ? 35.938 -3.701 23.693 1.00 23.18 4482 ILE A N 1
ATOM 836 C CA . ILE A 1 105 ? 34.747 -4.470 23.953 1.00 22.89 4482 ILE A CA 1
ATOM 837 C C . ILE A 1 105 ? 34.973 -5.995 23.868 1.00 23.84 4482 ILE A C 1
ATOM 838 O O . ILE A 1 105 ? 34.247 -6.791 24.486 1.00 24.41 4482 ILE A O 1
ATOM 843 N N . THR A 1 106 ? 35.902 -6.416 23.027 1.00 24.81 4483 THR A N 1
ATOM 844 C CA . THR A 1 106 ? 35.955 -7.853 22.715 1.00 29.53 4483 THR A CA 1
ATOM 845 C C . THR A 1 106 ? 36.981 -8.622 23.581 1.00 34.03 4483 THR A C 1
ATOM 846 O O . THR A 1 106 ? 37.043 -9.872 23.515 1.00 34.64 4483 THR A O 1
ATOM 850 N N . THR A 1 107 ? 37.780 -7.874 24.316 1.00 29.04 4484 THR A N 1
ATOM 851 C CA . THR A 1 107 ? 38.857 -8.464 25.125 1.00 32.22 4484 THR A CA 1
ATOM 852 C C . THR A 1 107 ? 38.400 -8.847 26.535 1.00 30.62 4484 THR A C 1
ATOM 853 O O . THR A 1 107 ? 38.069 -7.996 27.366 1.00 33.16 4484 THR A O 1
ATOM 857 N N . PRO A 1 108 ? 38.407 -10.156 26.844 1.00 36.00 4485 PRO A N 1
ATOM 858 C CA . PRO A 1 108 ? 37.946 -10.524 28.185 1.00 35.44 4485 PRO A CA 1
ATOM 859 C C . PRO A 1 108 ? 38.712 -9.794 29.293 1.00 32.36 4485 PRO A C 1
ATOM 860 O O . PRO A 1 108 ? 39.896 -9.483 29.136 1.00 34.25 4485 PRO A O 1
ATOM 864 N N . GLY A 1 109 ? 38.000 -9.390 30.346 1.00 35.45 4486 GLY A N 1
ATOM 865 C CA . GLY A 1 109 ? 38.637 -8.748 31.476 1.00 37.57 4486 GLY A CA 1
ATOM 866 C C . GLY A 1 109 ? 38.794 -7.246 31.491 1.00 43.12 4486 GLY A C 1
ATOM 867 O O . GLY A 1 109 ? 39.184 -6.711 32.510 1.00 45.36 4486 GLY A O 1
ATOM 868 N N . VAL A 1 110 ? 38.503 -6.556 30.370 1.00 39.78 4487 VAL A N 1
ATOM 869 C CA . VAL A 1 110 ? 38.611 -5.091 30.288 1.00 33.07 4487 VAL A CA 1
ATOM 870 C C . VAL A 1 110 ? 37.272 -4.471 30.709 1.00 30.51 4487 VAL A C 1
ATOM 871 O O . VAL A 1 110 ? 36.264 -5.171 30.735 1.00 30.40 4487 VAL A O 1
ATOM 875 N N . ARG A 1 111 ? 37.275 -3.177 31.061 1.00 26.26 4488 ARG A N 1
ATOM 876 C CA . ARG A 1 111 ? 36.122 -2.490 31.625 1.00 29.01 4488 ARG A CA 1
ATOM 877 C C . ARG A 1 111 ? 34.786 -2.722 30.844 1.00 25.99 4488 ARG A C 1
ATOM 878 O O . ARG A 1 111 ? 33.747 -3.043 31.442 1.00 29.12 4488 ARG A O 1
ATOM 886 N N . PHE A 1 112 ? 34.867 -2.538 29.526 1.00 24.28 4489 PHE A N 1
ATOM 887 C CA . PHE A 1 112 ? 33.658 -2.665 28.614 1.00 24.30 4489 PHE A CA 1
ATOM 888 C C . PHE A 1 112 ? 33.575 -3.983 27.872 1.00 23.78 4489 PHE A C 1
ATOM 889 O O . PHE A 1 112 ? 32.874 -4.087 26.857 1.00 20.51 4489 PHE A O 1
ATOM 897 N N . TYR A 1 113 ? 34.234 -5.025 28.421 1.00 24.65 4490 TYR A N 1
ATOM 898 C CA . TYR A 1 113 ? 34.150 -6.362 27.833 1.00 22.23 4490 TYR A CA 1
ATOM 899 C C . TYR A 1 113 ? 32.663 -6.791 27.739 1.00 21.37 4490 TYR A C 1
ATOM 900 O O . TYR A 1 113 ? 31.869 -6.756 28.706 1.00 22.37 4490 TYR A O 1
ATOM 909 N N . ASN A 1 114 ? 32.305 -7.117 26.4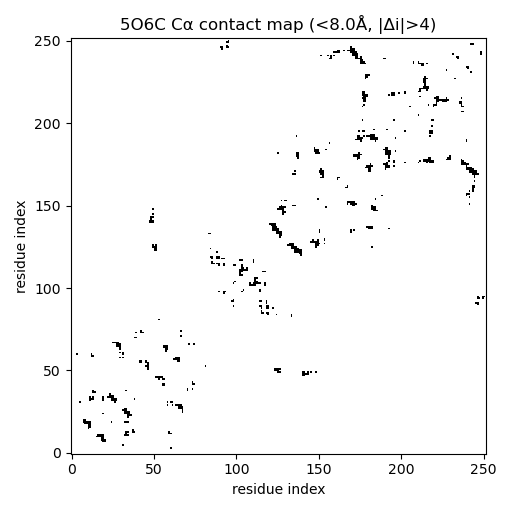99 1.00 21.34 4491 ASN A N 1
ATOM 910 C CA . ASN A 1 114 ? 30.951 -7.511 26.092 1.00 23.21 4491 ASN A CA 1
ATOM 911 C C . ASN A 1 114 ? 29.868 -6.473 26.475 1.00 20.85 4491 ASN A C 1
ATOM 912 O O . ASN A 1 114 ? 28.729 -6.829 26.650 1.00 22.26 4491 ASN A O 1
ATOM 917 N N . ASP A 1 115 ? 30.260 -5.190 26.540 1.00 20.25 4492 ASP A N 1
ATOM 918 C CA . ASP A 1 115 ? 29.357 -4.117 26.938 1.00 19.01 4492 ASP A CA 1
ATOM 919 C C . ASP A 1 115 ? 29.467 -2.971 25.940 1.00 17.69 4492 ASP A C 1
ATOM 920 O O . ASP A 1 115 ? 29.971 -1.825 26.255 1.00 19.63 4492 ASP A O 1
ATOM 925 N N . PRO A 1 116 ? 29.126 -3.231 24.678 1.00 18.55 4493 PRO A N 1
ATOM 926 C CA . PRO A 1 116 ? 29.227 -2.180 23.688 1.00 17.81 4493 PRO A CA 1
ATOM 927 C C . PRO A 1 116 ? 28.405 -0.900 24.007 1.00 17.61 4493 PRO A C 1
ATOM 928 O O . PRO A 1 116 ? 28.878 0.199 23.678 1.00 17.17 4493 PRO A O 1
ATOM 932 N N . ALA A 1 117 ? 27.255 -1.030 24.662 1.00 17.84 4494 ALA A N 1
ATOM 933 C CA . ALA A 1 117 ? 26.404 0.153 24.919 1.00 17.30 4494 ALA A CA 1
ATOM 934 C C . ALA A 1 117 ? 27.089 1.039 25.998 1.00 17.81 4494 ALA A C 1
ATOM 935 O O . ALA A 1 117 ? 27.101 2.280 25.897 1.00 17.42 4494 ALA A O 1
ATOM 937 N N . GLY A 1 118 ? 27.674 0.404 26.996 1.00 17.21 4495 GLY A N 1
ATOM 938 C CA . GLY A 1 118 ? 28.458 1.150 27.974 1.00 18.06 4495 GLY A CA 1
ATOM 939 C C . GLY A 1 118 ? 29.656 1.842 27.387 1.00 17.84 4495 GLY A C 1
ATOM 940 O O . GLY A 1 118 ? 29.926 3.043 27.723 1.00 19.51 4495 GLY A O 1
ATOM 941 N N . TYR A 1 119 ? 30.366 1.164 26.481 1.00 15.53 4496 TYR A N 1
ATOM 942 C CA . TYR A 1 119 ? 31.445 1.733 25.779 1.00 16.78 4496 TYR A CA 1
ATOM 943 C C . TYR A 1 119 ? 31.017 2.984 25.025 1.00 17.27 4496 TYR A C 1
ATOM 944 O O . TYR A 1 119 ? 31.724 4.037 25.083 1.00 17.05 4496 TYR A O 1
ATOM 953 N N . ALA A 1 120 ? 29.882 2.848 24.310 1.00 16.50 4497 ALA A N 1
ATOM 954 C CA . ALA A 1 120 ? 29.369 3.914 23.465 1.00 16.82 4497 ALA A CA 1
ATOM 955 C C . ALA A 1 120 ? 28.956 5.128 24.326 1.00 16.86 4497 ALA A C 1
ATOM 956 O O . ALA A 1 120 ? 29.233 6.266 23.926 1.00 17.00 4497 ALA A O 1
ATOM 958 N N . MET A 1 121 ? 28.279 4.878 25.456 1.00 17.56 4498 MET A N 1
ATOM 959 C CA . MET A 1 121 ? 27.905 5.997 26.359 1.00 18.52 4498 MET A CA 1
ATOM 960 C C . MET A 1 121 ? 29.120 6.747 26.832 1.00 19.58 4498 MET A C 1
ATOM 961 O O . MET A 1 121 ? 29.085 7.957 26.950 1.00 17.27 4498 MET A O 1
ATOM 966 N N . ASN A 1 122 ? 30.199 6.026 27.057 1.00 17.38 4499 ASN A N 1
ATOM 967 C CA . ASN A 1 122 ? 31.476 6.636 27.538 1.00 20.79 4499 ASN A CA 1
ATOM 968 C C . ASN A 1 122 ? 32.158 7.419 26.412 1.00 22.03 4499 ASN A C 1
ATOM 969 O O . ASN A 1 122 ? 32.682 8.553 26.638 1.00 21.09 4499 ASN A O 1
ATOM 974 N N . ARG A 1 123 ? 32.093 6.871 25.176 1.00 19.32 4500 ARG A N 1
ATOM 975 C CA . ARG A 1 123 ? 32.734 7.446 24.036 1.00 18.49 4500 ARG A CA 1
ATOM 976 C C . ARG A 1 123 ? 32.059 8.723 23.516 1.00 18.77 4500 ARG A C 1
ATOM 977 O O . ARG A 1 123 ? 32.707 9.620 23.043 1.00 20.35 4500 ARG A O 1
ATOM 985 N N . TYR A 1 124 ? 30.713 8.752 23.540 1.00 17.45 4501 TYR A N 1
ATOM 986 C CA . TYR A 1 124 ? 29.974 9.803 22.851 1.00 17.30 4501 TYR A CA 1
ATOM 987 C C . TYR A 1 124 ? 29.330 10.803 23.829 1.00 16.77 4501 TYR A C 1
ATOM 988 O O . TYR A 1 124 ? 28.895 10.431 24.919 1.00 16.77 4501 TYR A O 1
ATOM 997 N N . ALA A 1 125 ? 29.204 12.036 23.376 1.00 16.28 4502 ALA A N 1
ATOM 998 C CA . ALA A 1 125 ? 28.565 13.107 24.159 1.00 16.65 4502 ALA A CA 1
ATOM 999 C C . ALA A 1 125 ? 27.197 13.390 23.603 1.00 17.60 4502 ALA A C 1
ATOM 1000 O O . ALA A 1 125 ? 27.064 13.809 22.469 1.00 18.96 4502 ALA A O 1
ATOM 1002 N N . TYR A 1 126 ? 26.184 13.264 24.465 1.00 15.27 4503 TYR A N 1
ATOM 1003 C CA . TYR A 1 126 ? 24.796 13.611 24.148 1.00 15.84 4503 TYR A CA 1
ATOM 1004 C C . TYR A 1 126 ? 24.368 14.816 24.983 1.00 14.78 4503 TYR A C 1
ATOM 1005 O O . TYR A 1 126 ? 24.923 15.029 26.064 1.00 17.07 4503 TYR A O 1
ATOM 1014 N N . TYR A 1 127 ? 23.422 15.562 24.415 1.00 15.45 4504 TYR A N 1
ATOM 1015 C CA . TYR A 1 127 ? 22.911 16.818 24.943 1.00 16.10 4504 TYR A CA 1
ATOM 1016 C C . TYR A 1 127 ? 21.415 16.828 24.829 1.00 15.62 4504 TYR A C 1
ATOM 1017 O O . TYR A 1 127 ? 20.820 16.274 23.872 1.00 17.32 4504 TYR A O 1
ATOM 1026 N N . VAL A 1 128 ? 20.768 17.571 25.719 1.00 17.34 4505 VAL A N 1
ATOM 1027 C CA . VAL A 1 128 ? 19.315 17.773 25.623 1.00 17.41 4505 VAL A CA 1
ATOM 1028 C C . VAL A 1 128 ? 18.962 18.948 24.708 1.00 18.06 4505 VAL A C 1
ATOM 1029 O O . VAL A 1 128 ? 19.356 20.050 25.004 1.00 18.95 4505 VAL A O 1
ATOM 1033 N N . CYS A 1 129 ? 18.186 18.703 23.658 1.00 16.05 4506 CYS A N 1
ATOM 1034 C CA . CYS A 1 129 ? 17.716 19.807 22.817 1.00 18.01 4506 CYS A CA 1
ATOM 1035 C C . CYS A 1 129 ? 16.685 20.661 23.583 1.00 18.74 4506 CYS A C 1
ATOM 1036 O O . CYS A 1 129 ? 15.638 20.163 24.003 1.00 19.17 4506 CYS A O 1
ATOM 1039 N N . TYR A 1 130 ? 16.980 21.934 23.683 1.00 17.79 4507 TYR A N 1
ATOM 1040 C CA . TYR A 1 130 ? 16.053 22.885 24.353 1.00 18.86 4507 TYR A CA 1
ATOM 1041 C C . TYR A 1 130 ? 14.669 22.811 23.720 1.00 21.27 4507 TYR A C 1
ATOM 1042 O O . TYR A 1 130 ? 13.624 22.965 24.424 1.00 19.79 4507 TYR A O 1
ATOM 1051 N N . LYS A 1 131 ? 14.626 22.736 22.401 1.00 19.88 4508 LYS A N 1
ATOM 1052 C CA . LYS A 1 131 ? 13.334 22.852 21.670 1.00 20.78 4508 LYS A CA 1
ATOM 1053 C C . LYS A 1 131 ? 12.527 21.599 21.657 1.00 22.90 4508 LYS A C 1
ATOM 1054 O O . LYS A 1 131 ? 11.360 21.604 22.065 1.00 27.58 4508 LYS A O 1
ATOM 1060 N N . CYS A 1 132 ? 13.093 20.481 21.223 1.00 20.81 4509 CYS A N 1
ATOM 1061 C CA . CYS A 1 132 ? 12.309 19.258 21.093 1.00 21.35 4509 CYS A CA 1
ATOM 1062 C C . CYS A 1 132 ? 12.427 18.333 22.295 1.00 23.11 4509 CYS A C 1
ATOM 1063 O O . CYS A 1 132 ? 11.692 17.361 22.418 1.00 22.58 4509 CYS A O 1
ATOM 1066 N N . ARG A 1 133 ? 13.350 18.648 23.174 1.00 20.34 4510 ARG A N 1
ATOM 1067 C CA . ARG A 1 133 ? 13.597 17.924 24.449 1.00 22.96 4510 ARG A CA 1
ATOM 1068 C C . ARG A 1 133 ? 14.256 16.532 24.238 1.00 24.56 4510 ARG A C 1
ATOM 1069 O O . ARG A 1 133 ? 14.403 15.790 25.217 1.00 24.88 4510 ARG A O 1
ATOM 1077 N N . LYS A 1 134 ? 14.650 16.226 23.016 1.00 22.89 4511 LYS A N 1
ATOM 1078 C CA . LYS A 1 134 ? 15.289 14.924 22.699 1.00 24.98 4511 LYS A CA 1
ATOM 1079 C C . LYS A 1 134 ? 16.786 14.998 22.956 1.00 22.17 4511 LYS A C 1
ATOM 1080 O O . LYS A 1 134 ? 17.407 15.991 22.733 1.00 22.05 4511 LYS A O 1
ATOM 1086 N N . ALA A 1 135 ? 17.380 13.908 23.418 1.00 20.09 4512 ALA A N 1
ATOM 1087 C CA . ALA A 1 135 ? 18.843 13.811 23.500 1.00 19.00 4512 ALA A CA 1
ATOM 1088 C C . ALA A 1 135 ? 19.429 13.717 22.065 1.00 19.46 4512 ALA A C 1
ATOM 1089 O O . ALA A 1 135 ? 18.995 12.877 21.241 1.00 20.34 4512 ALA A O 1
ATOM 1091 N N . TYR A 1 136 ? 20.419 14.540 21.752 1.00 19.22 4513 TYR A N 1
ATOM 1092 C CA . TYR A 1 136 ? 21.060 14.569 20.476 1.00 19.96 4513 TYR A CA 1
ATOM 1093 C C . TYR A 1 136 ? 22.601 14.402 20.609 1.00 18.53 4513 TYR A C 1
ATOM 1094 O O . TYR A 1 136 ? 23.225 14.776 21.613 1.00 17.24 4513 TYR A O 1
ATOM 1103 N N . PHE A 1 137 ? 23.182 13.809 19.557 1.00 17.34 4514 PHE A N 1
ATOM 1104 C CA . PHE A 1 137 ? 24.621 13.514 19.498 1.00 19.92 4514 PHE A CA 1
ATOM 1105 C C . PHE A 1 137 ? 25.408 14.801 19.209 1.00 20.04 4514 PHE A C 1
ATOM 1106 O O . PHE A 1 137 ? 25.100 15.486 18.193 1.00 20.49 4514 PHE A O 1
ATOM 1114 N N . GLY A 1 138 ? 26.391 15.097 20.036 1.00 18.43 4515 GLY A N 1
ATOM 1115 C CA . GLY A 1 138 ? 27.293 16.245 19.834 1.00 19.95 4515 GLY A CA 1
ATOM 1116 C C . GLY A 1 138 ? 28.770 15.942 19.690 1.00 21.40 4515 GLY A C 1
ATOM 1117 O O . GLY A 1 138 ? 29.587 16.791 19.993 1.00 26.13 4515 GLY A O 1
ATOM 1118 N N . GLY A 1 139 ? 29.083 14.733 19.211 1.00 21.40 4516 GLY A N 1
ATOM 1119 C CA . GLY A 1 139 ? 30.487 14.322 18.940 1.00 24.29 4516 GLY A CA 1
ATOM 1120 C C . GLY A 1 139 ? 31.051 13.394 19.987 1.00 24.94 4516 GLY A C 1
ATOM 1121 O O . GLY A 1 139 ? 30.387 13.046 20.972 1.00 20.75 4516 GLY A O 1
ATOM 1122 N N . GLU A 1 140 ? 32.329 13.048 19.824 1.00 23.93 4517 GLU A N 1
ATOM 1123 C CA . GLU A 1 140 ? 33.029 12.190 20.788 1.00 24.75 4517 GLU A CA 1
ATOM 1124 C C . GLU A 1 140 ? 33.330 13.028 22.008 1.00 27.56 4517 GLU A C 1
ATOM 1125 O O . GLU A 1 140 ? 33.622 14.218 21.858 1.00 30.62 4517 GLU A O 1
ATOM 1131 N N . ALA A 1 141 ? 33.204 12.433 23.186 1.00 23.08 4518 ALA A N 1
ATOM 1132 C CA . ALA A 1 141 ? 33.452 13.078 24.496 1.00 27.90 4518 ALA A CA 1
ATOM 1133 C C . ALA A 1 141 ? 34.916 13.517 24.604 1.00 30.07 4518 ALA A C 1
ATOM 1134 O O . ALA A 1 141 ? 35.728 12.753 24.033 1.00 32.23 4518 ALA A O 1
ATOM 1136 N N . GLY A 1 150 ? 31.620 24.269 33.279 1.00 45.93 4527 GLY A N 1
ATOM 1137 C CA . GLY A 1 150 ? 30.654 23.595 34.178 1.00 35.04 4527 GLY A CA 1
ATOM 1138 C C . GLY A 1 150 ? 29.231 24.057 33.811 1.00 32.34 4527 GLY A C 1
ATOM 1139 O O . GLY A 1 150 ? 28.818 24.077 32.641 1.00 28.51 4527 GLY A O 1
ATOM 1140 N N . ASP A 1 151 ? 28.465 24.481 34.795 1.00 32.11 4528 ASP A N 1
ATOM 1141 C CA . ASP A 1 151 ? 27.014 24.861 34.548 1.00 34.74 4528 ASP A CA 1
ATOM 1142 C C . ASP A 1 151 ? 26.836 26.312 33.961 1.00 35.28 4528 ASP A C 1
ATOM 1143 O O . ASP A 1 151 ? 25.635 26.854 33.754 1.00 28.53 4528 ASP A O 1
ATOM 1148 N N . ASP A 1 152 ? 28.006 26.924 33.638 1.00 38.94 4529 ASP A N 1
ATOM 1149 C CA . ASP A 1 152 ? 28.047 28.256 33.013 1.00 41.88 4529 ASP A CA 1
ATOM 1150 C C . ASP A 1 152 ? 27.820 28.117 31.486 1.00 35.96 4529 ASP A C 1
ATOM 1151 O O . ASP A 1 152 ? 28.679 28.329 30.651 1.00 36.03 4529 ASP A O 1
ATOM 1156 N N . TYR A 1 153 ? 26.623 27.680 31.155 1.00 26.22 4530 TYR A N 1
ATOM 1157 C CA . TYR A 1 153 ? 26.165 27.598 29.788 1.00 22.30 4530 TYR A CA 1
ATOM 1158 C C . TYR A 1 153 ? 24.709 27.916 29.792 1.00 21.60 4530 TYR A C 1
ATOM 1159 O O . TYR A 1 153 ? 24.018 27.847 30.850 1.00 21.29 4530 TYR A O 1
ATOM 1168 N N . ASP A 1 154 ? 24.197 28.214 28.602 1.00 18.85 4531 ASP A N 1
ATOM 1169 C CA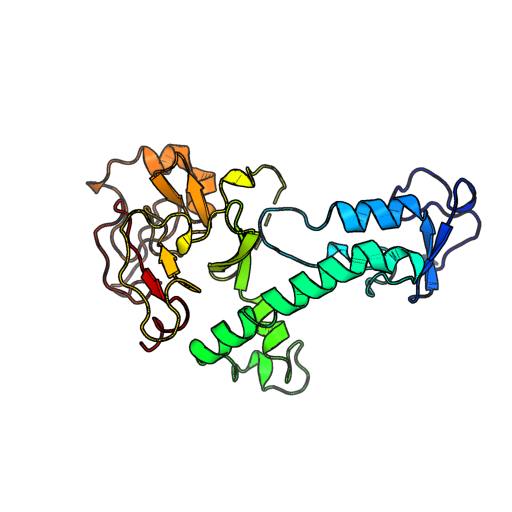 . ASP A 1 154 ? 22.804 28.477 28.403 1.00 21.14 4531 ASP A CA 1
ATOM 1170 C C . ASP A 1 154 ? 22.123 27.283 27.752 1.00 19.52 4531 ASP A C 1
ATOM 1171 O O . ASP A 1 154 ? 22.410 26.918 26.596 1.00 18.92 4531 ASP A O 1
ATOM 1176 N N . PRO A 1 155 ? 21.250 26.611 28.536 1.00 19.75 4532 PRO A N 1
ATOM 1177 C CA . PRO A 1 155 ? 20.563 25.407 28.031 1.00 17.71 4532 PRO A CA 1
ATOM 1178 C C . PRO A 1 155 ? 19.757 25.717 26.821 1.00 17.64 4532 PRO A C 1
ATOM 1179 O O . PRO A 1 155 ? 19.509 24.837 25.992 1.00 18.43 4532 PRO A O 1
ATOM 1183 N N . ARG A 1 156 ? 19.344 26.990 26.637 1.00 17.95 4533 ARG A N 1
ATOM 1184 C CA . ARG A 1 156 ? 18.566 27.379 25.451 1.00 18.10 4533 ARG A CA 1
ATOM 1185 C C . ARG A 1 156 ? 19.401 27.368 24.172 1.00 18.75 4533 ARG A C 1
ATOM 1186 O O . ARG A 1 156 ? 18.848 27.456 23.082 1.00 21.87 4533 ARG A O 1
ATOM 1194 N N . GLU A 1 157 ? 20.704 27.189 24.308 1.00 18.86 4534 GLU A N 1
ATOM 1195 C CA . GLU A 1 157 ? 21.592 27.160 23.134 1.00 17.16 4534 GLU A CA 1
ATOM 1196 C C . GLU A 1 157 ? 22.032 25.727 22.749 1.00 18.12 4534 GLU A C 1
ATOM 1197 O O . GLU A 1 157 ? 22.813 25.545 21.768 1.00 18.80 4534 GLU A O 1
ATOM 1203 N N . LEU A 1 158 ? 21.573 24.723 23.520 1.00 17.57 4535 LEU A N 1
ATOM 1204 C CA . LEU A 1 158 ? 21.720 23.355 23.101 1.00 17.97 4535 LEU A CA 1
ATOM 1205 C C . LEU A 1 158 ? 20.524 22.994 22.247 1.00 20.06 4535 LEU A C 1
ATOM 1206 O O . LEU A 1 158 ? 19.418 22.819 22.749 1.00 21.06 4535 LEU A O 1
ATOM 1211 N N . ILE A 1 159 ? 20.722 22.922 20.941 1.00 18.18 4536 ILE A N 1
ATOM 1212 C CA . ILE A 1 159 ? 19.668 22.695 19.975 1.00 19.06 4536 ILE A CA 1
ATOM 1213 C C . ILE A 1 159 ? 20.173 21.668 18.990 1.00 19.54 4536 ILE A C 1
ATOM 1214 O O . ILE A 1 159 ? 21.265 21.852 18.378 1.00 20.95 4536 ILE A O 1
ATOM 1219 N N . CYS A 1 160 ? 19.369 20.665 18.709 1.00 18.12 4537 CYS A N 1
ATOM 1220 C CA . CYS A 1 160 ? 19.716 19.593 17.802 1.00 18.50 4537 CYS A CA 1
ATOM 1221 C C . CYS A 1 160 ? 19.662 20.089 16.340 1.00 20.19 4537 CYS A C 1
ATOM 1222 O O . CYS A 1 160 ? 19.141 21.188 16.062 1.00 20.20 4537 CYS A O 1
ATOM 1225 N N . GLY A 1 161 ? 20.197 19.280 15.419 1.00 20.30 4538 GLY A N 1
ATOM 1226 C CA . GLY A 1 161 ? 20.242 19.678 14.028 1.00 21.13 4538 GLY A CA 1
ATOM 1227 C C . GLY A 1 161 ? 18.856 19.856 13.471 1.00 22.45 4538 GLY A C 1
ATOM 1228 O O . GLY A 1 161 ? 18.606 20.838 12.744 1.00 23.17 4538 GLY A O 1
ATOM 1229 N N . ALA A 1 162 ? 17.895 18.990 13.854 1.00 21.80 4539 ALA A N 1
ATOM 12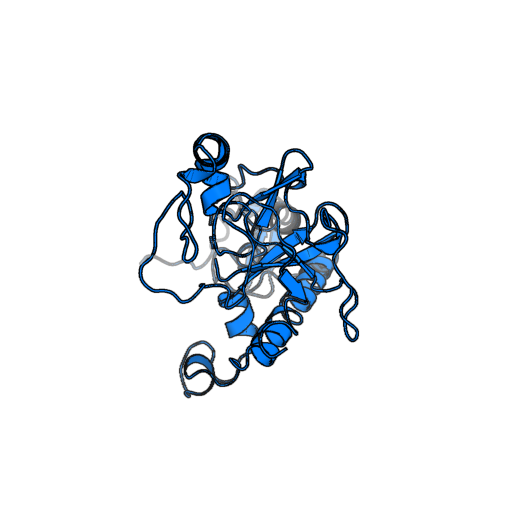30 C CA . ALA A 1 162 ? 16.516 19.111 13.304 1.00 22.37 4539 ALA A CA 1
ATOM 1231 C C . ALA A 1 162 ? 15.877 20.414 13.698 1.00 22.55 4539 ALA A C 1
ATOM 1232 O O . ALA A 1 162 ? 15.104 20.975 12.925 1.00 24.36 4539 ALA A O 1
ATOM 1234 N N . CYS A 1 163 ? 16.223 20.913 14.885 1.00 19.49 4540 CYS A N 1
ATOM 1235 C CA . CYS A 1 163 ? 15.650 22.111 15.450 1.00 20.56 4540 CYS A CA 1
ATOM 1236 C C . CYS A 1 163 ? 16.418 23.379 15.134 1.00 21.83 4540 CYS A C 1
ATOM 1237 O O . CYS A 1 163 ? 15.967 24.479 15.508 1.00 21.93 4540 CYS A O 1
ATOM 1240 N N . SER A 1 164 ? 17.547 23.256 14.425 1.00 22.03 4541 SER A N 1
ATOM 1241 C CA . SER A 1 164 ? 18.398 24.347 14.059 1.00 21.72 4541 SER A CA 1
ATOM 1242 C C . SER A 1 164 ? 18.782 24.178 12.556 1.00 21.95 4541 SER A C 1
ATOM 1243 O O . SER A 1 164 ? 19.913 24.402 12.185 1.00 21.32 4541 SER A O 1
ATOM 1246 N N . ASP A 1 165 ? 17.795 23.792 11.756 1.00 21.04 4542 ASP A N 1
ATOM 1247 C CA . ASP A 1 165 ? 18.022 23.310 10.422 1.00 25.01 4542 ASP A CA 1
ATOM 1248 C C . ASP A 1 165 ? 18.101 24.503 9.430 1.00 25.24 4542 ASP A C 1
ATOM 1249 O O . ASP A 1 165 ? 17.263 24.620 8.524 1.00 26.66 4542 ASP A O 1
ATOM 1254 N N . VAL A 1 166 ? 19.173 25.270 9.580 1.00 25.71 4543 VAL A N 1
ATOM 1255 C CA . VAL A 1 166 ? 19.345 26.542 8.833 1.00 28.37 4543 VAL A CA 1
ATOM 1256 C C . VAL A 1 166 ? 19.475 26.324 7.316 1.00 28.83 4543 VAL A C 1
ATOM 1257 O O . VAL A 1 166 ? 19.227 27.276 6.560 1.00 28.64 4543 VAL A O 1
ATOM 1261 N N . SER A 1 167 ? 19.837 25.117 6.876 1.00 27.35 4544 SER A N 1
ATOM 1262 C CA . SER A 1 167 ? 19.994 24.797 5.457 1.00 31.45 4544 SER A CA 1
ATOM 1263 C C . SER A 1 167 ? 18.862 24.047 4.870 1.00 30.80 4544 SER A C 1
ATOM 1264 O O . SER A 1 167 ? 18.908 23.721 3.690 1.00 36.52 4544 SER A O 1
ATOM 1267 N N . ARG A 1 168 ? 17.824 23.760 5.646 1.00 32.00 4545 ARG A N 1
ATOM 1268 C CA . ARG A 1 168 ? 16.692 22.952 5.228 1.00 36.64 4545 ARG A CA 1
ATOM 1269 C C . ARG A 1 168 ? 17.237 21.726 4.553 1.00 39.66 4545 ARG A C 1
ATOM 1270 O O . ARG A 1 168 ? 17.026 21.530 3.375 1.00 36.67 4545 ARG A O 1
ATOM 1278 N N . ALA A 1 169 ? 17.995 20.937 5.313 1.00 31.77 4546 ALA A N 1
ATOM 1279 C CA . ALA A 1 169 ? 18.724 19.779 4.796 1.00 36.55 4546 ALA A CA 1
ATOM 1280 C C . ALA A 1 169 ? 17.777 18.748 4.159 1.00 33.97 4546 ALA A C 1
ATOM 1281 O O . ALA A 1 169 ? 16.642 18.612 4.543 1.00 30.60 4546 ALA A O 1
ATOM 1283 N N . GLN A 1 170 ? 18.293 18.015 3.185 1.00 35.81 4547 GLN A N 1
ATOM 1284 C CA . GLN A 1 170 ? 17.580 16.883 2.601 1.00 42.22 4547 GLN A CA 1
ATOM 1285 C C . GLN A 1 170 ? 17.408 15.784 3.682 1.00 37.70 4547 GLN A C 1
ATOM 1286 O O . GLN A 1 170 ? 18.338 15.552 4.454 1.00 38.40 4547 GLN A O 1
ATOM 1292 N N . MET A 1 171 ? 16.234 15.174 3.720 1.00 35.25 4548 MET A N 1
ATOM 1293 C CA . MET A 1 171 ? 15.853 14.097 4.656 1.00 42.28 4548 MET A CA 1
ATOM 1294 C C . MET A 1 171 ? 16.635 12.818 4.428 1.00 37.39 4548 MET A C 1
ATOM 1295 O O . MET A 1 171 ? 16.972 12.448 3.282 1.00 36.98 4548 MET A O 1
ATOM 1300 N N . CYS A 1 172 ? 16.802 12.064 5.498 1.00 30.90 4549 CYS A N 1
ATOM 1301 C CA . CYS A 1 172 ? 17.296 10.724 5.374 1.00 31.50 4549 CYS A CA 1
ATOM 1302 C C . CYS A 1 172 ? 16.121 9.821 4.945 1.00 32.99 4549 CYS A C 1
ATOM 1303 O O . CYS A 1 172 ? 15.114 9.773 5.646 1.00 30.59 4549 CYS A O 1
ATOM 1306 N N . PRO A 1 173 ? 16.288 9.050 3.837 1.00 37.56 4550 PRO A N 1
ATOM 1307 C CA . PRO A 1 173 ? 15.205 8.139 3.418 1.00 39.53 4550 PRO A CA 1
ATOM 1308 C C . PRO A 1 173 ? 14.790 7.186 4.547 1.00 37.25 4550 PRO A C 1
ATOM 1309 O O . PRO A 1 173 ? 13.582 6.886 4.714 1.00 34.50 4550 PRO A O 1
ATOM 1313 N N . LYS A 1 174 ? 15.768 6.757 5.366 1.00 30.99 4551 LYS A N 1
ATOM 1314 C CA . LYS A 1 174 ? 15.495 5.861 6.505 1.00 33.07 4551 LYS A CA 1
ATOM 1315 C C . LYS A 1 174 ? 15.042 6.556 7.768 1.00 34.32 4551 LYS A C 1
ATOM 1316 O O . LYS A 1 174 ? 14.150 6.044 8.469 1.00 31.79 4551 LYS A O 1
ATOM 1322 N N . HIS A 1 175 ? 15.713 7.676 8.101 1.00 29.58 4552 HIS A N 1
ATOM 1323 C CA . HIS A 1 175 ? 15.543 8.304 9.403 1.00 28.45 4552 HIS A CA 1
ATOM 1324 C C . HIS A 1 175 ? 14.909 9.686 9.434 1.00 29.20 4552 HIS A C 1
ATOM 1325 O O . HIS A 1 175 ? 14.727 10.231 10.535 1.00 31.15 4552 HIS A O 1
ATOM 1332 N N . GLY A 1 176 ? 14.587 10.267 8.274 1.00 28.38 4553 GLY A N 1
ATOM 1333 C CA . GLY A 1 176 ? 14.009 11.628 8.265 1.00 31.18 4553 GLY A CA 1
ATOM 1334 C C . GLY A 1 176 ? 15.071 12.649 8.772 1.00 23.92 4553 GLY A C 1
ATOM 1335 O O . GLY A 1 176 ? 16.120 12.792 8.160 1.00 26.23 4553 GLY A O 1
ATOM 1336 N N . THR A 1 177 ? 14.745 13.370 9.828 1.00 26.54 4554 THR A N 1
ATOM 1337 C CA . THR A 1 177 ? 15.703 14.268 10.439 1.00 26.39 4554 THR A CA 1
ATOM 1338 C C . THR A 1 177 ? 16.069 13.755 11.845 1.00 25.62 4554 THR A C 1
ATOM 1339 O O . THR A 1 177 ? 16.652 14.508 12.641 1.00 24.22 4554 THR A O 1
ATOM 1343 N N . ASP A 1 178 ? 15.754 12.496 12.161 1.00 23.41 4555 ASP A N 1
ATOM 1344 C CA . ASP A 1 178 ? 15.965 12.054 13.535 1.00 27.00 4555 ASP A CA 1
ATOM 1345 C C . ASP A 1 178 ? 17.434 12.165 14.035 1.00 22.14 4555 ASP A C 1
ATOM 1346 O O . ASP A 1 178 ? 17.664 12.371 15.235 1.00 23.27 4555 ASP A O 1
ATOM 1351 N N . PHE A 1 179 ? 18.388 12.038 13.108 1.00 20.61 4556 PHE A N 1
ATOM 1352 C CA . PHE A 1 179 ? 19.804 12.109 13.434 1.00 20.89 4556 PHE A CA 1
ATOM 1353 C C . PHE A 1 179 ? 20.520 13.210 12.646 1.00 21.98 4556 PHE A C 1
ATOM 1354 O O . PHE A 1 179 ? 21.744 13.156 12.460 1.00 22.59 4556 PHE A O 1
ATOM 1362 N N . LEU A 1 180 ? 19.758 14.194 12.179 1.00 21.95 4557 LEU A N 1
ATOM 1363 C CA . LEU A 1 180 ? 20.312 15.246 11.337 1.00 21.67 4557 LEU A CA 1
ATOM 1364 C C . LEU A 1 180 ? 21.297 16.027 12.180 1.00 19.72 4557 LEU A C 1
ATOM 1365 O O . LEU A 1 180 ? 20.980 16.380 13.341 1.00 21.55 4557 LEU A O 1
ATOM 1370 N N . GLU A 1 181 ? 22.485 16.234 11.674 1.00 20.39 4558 GLU A N 1
ATOM 1371 C CA . GLU A 1 181 ? 23.498 17.028 12.419 1.00 20.96 4558 GLU A CA 1
ATOM 1372 C C . GLU A 1 181 ? 24.156 18.072 11.502 1.00 19.82 4558 GLU A C 1
ATOM 1373 O O . GLU A 1 181 ? 24.256 17.865 10.272 1.00 23.75 4558 GLU A O 1
ATOM 1379 N N . TYR A 1 182 ? 24.538 19.199 12.110 1.00 19.17 4559 TYR A N 1
ATOM 1380 C CA . TYR A 1 182 ? 25.359 20.274 11.464 1.00 21.39 4559 TYR A CA 1
ATOM 1381 C C . TYR A 1 182 ? 26.780 20.245 11.961 1.00 20.51 4559 TYR A C 1
ATOM 1382 O O . TYR A 1 182 ? 27.106 19.717 13.049 1.00 22.04 4559 TYR A O 1
ATOM 1391 N N . LYS A 1 183 ? 27.701 20.786 11.164 1.00 21.76 4560 LYS A N 1
ATOM 1392 C CA . LYS A 1 183 ? 29.034 20.966 11.658 1.00 21.48 4560 LYS A CA 1
ATOM 1393 C C . LYS A 1 183 ? 29.155 22.292 12.455 1.00 19.73 4560 LYS A C 1
ATOM 1394 O O . LYS A 1 183 ? 28.337 23.207 12.285 1.00 20.39 4560 LYS A O 1
ATOM 1400 N N . CYS A 1 184 ? 30.170 22.352 13.314 1.00 19.23 4561 CYS A N 1
ATOM 1401 C CA . CYS A 1 184 ? 30.659 23.609 13.809 1.00 19.96 4561 CYS A CA 1
ATOM 1402 C C . CYS A 1 184 ? 30.922 24.526 12.585 1.00 21.65 4561 CYS A C 1
ATOM 1403 O O . CYS A 1 184 ? 31.522 24.103 11.616 1.00 21.15 4561 CYS A O 1
ATOM 1406 N N . ARG A 1 185 ? 30.463 25.769 12.645 1.00 22.25 4562 ARG A N 1
ATOM 1407 C CA . ARG A 1 185 ? 30.746 26.683 11.511 1.00 23.04 4562 ARG A CA 1
ATOM 1408 C C . ARG A 1 185 ? 32.236 26.879 11.346 1.00 21.71 4562 ARG A C 1
ATOM 1409 O O . ARG A 1 185 ? 32.661 27.143 10.235 1.00 25.00 4562 ARG A O 1
ATOM 1417 N N . TYR A 1 186 ? 33.019 26.758 12.408 1.00 18.85 4563 TYR A N 1
ATOM 1418 C CA . TYR A 1 186 ? 34.391 27.229 12.443 1.00 22.77 4563 TYR A CA 1
ATOM 1419 C C . TYR A 1 186 ? 35.428 26.143 12.417 1.00 21.76 4563 TYR A C 1
ATOM 1420 O O . TYR A 1 186 ? 36.584 26.445 12.501 1.00 22.16 4563 TYR A O 1
ATOM 1429 N N . CYS A 1 187 ? 35.006 24.852 12.421 1.00 24.06 4564 CYS A N 1
ATOM 1430 C CA . CYS A 1 187 ? 35.981 23.769 12.350 1.00 21.53 4564 CYS A CA 1
ATOM 1431 C C . CYS A 1 187 ? 35.331 22.452 11.880 1.00 21.39 4564 CYS A C 1
ATOM 1432 O O . CYS A 1 187 ? 34.125 22.393 11.717 1.00 20.66 4564 CYS A O 1
ATOM 1435 N N . CYS A 1 188 ? 36.164 21.415 11.625 1.00 24.41 4565 CYS A N 1
ATOM 1436 C CA . CYS A 1 188 ? 35.704 20.081 11.157 1.00 23.08 4565 CYS A CA 1
ATOM 1437 C C . CYS A 1 188 ? 35.243 19.217 12.360 1.00 24.56 4565 CYS A C 1
ATOM 1438 O O . CYS A 1 188 ? 35.835 18.172 12.708 1.00 25.02 4565 CYS A O 1
ATOM 1441 N N . SER A 1 189 ? 34.221 19.734 13.060 1.00 23.65 4566 SER A N 1
ATOM 1442 C CA . SER A 1 189 ? 33.679 19.060 14.257 1.00 23.18 4566 SER A CA 1
ATOM 1443 C C . SER A 1 189 ? 32.148 19.085 14.201 1.00 21.69 4566 SER A C 1
ATOM 1444 O O . SER A 1 189 ? 31.534 19.940 13.534 1.00 19.79 4566 SER A O 1
ATOM 1447 N N . VAL A 1 190 ? 31.489 18.138 14.910 1.00 22.76 4567 VAL A N 1
ATOM 1448 C CA . VAL A 1 190 ? 30.037 18.167 15.042 1.00 22.79 4567 VAL A CA 1
ATOM 1449 C C . VAL A 1 190 ? 29.581 19.323 15.971 1.00 20.26 4567 VAL A C 1
ATOM 1450 O O . VAL A 1 190 ? 30.248 19.649 16.929 1.00 21.35 4567 VAL A O 1
ATOM 1454 N N . ALA A 1 191 ? 28.450 19.927 15.642 1.00 18.92 4568 ALA A N 1
ATOM 1455 C CA . ALA A 1 191 ? 27.950 21.068 16.405 1.00 19.46 4568 ALA A CA 1
ATOM 1456 C C . ALA A 1 191 ? 27.360 20.624 17.738 1.00 22.22 4568 ALA A C 1
ATOM 1457 O O . ALA A 1 191 ? 26.730 19.566 17.824 1.00 27.55 4568 ALA A O 1
ATOM 1459 N N . VAL A 1 192 ? 27.566 21.435 18.741 1.00 20.97 4569 VAL A N 1
ATOM 1460 C CA . VAL A 1 192 ? 26.893 21.270 20.057 1.00 20.56 4569 VAL A CA 1
ATOM 1461 C C . VAL A 1 192 ? 25.879 22.417 20.318 1.00 20.95 4569 VAL A C 1
ATOM 1462 O O . VAL A 1 192 ? 24.703 22.193 20.571 1.00 19.42 4569 VAL A O 1
ATOM 1466 N N . PHE A 1 193 ? 26.395 23.653 20.203 1.00 18.64 4570 PHE A N 1
ATOM 1467 C CA . PHE A 1 193 ? 25.658 24.878 20.505 1.00 18.98 4570 PHE A CA 1
ATOM 1468 C C . PHE A 1 193 ? 25.129 25.508 19.218 1.00 20.32 4570 PHE A C 1
ATOM 1469 O O . PHE A 1 193 ? 25.736 25.443 18.139 1.00 20.20 4570 PHE A O 1
ATOM 1477 N N . PHE A 1 194 ? 24.004 26.176 19.343 1.00 19.54 4571 PHE A N 1
ATOM 1478 C CA . PHE A 1 194 ? 23.448 26.988 18.254 1.00 19.78 4571 PHE A CA 1
ATOM 1479 C C . PHE A 1 194 ? 23.183 28.366 18.881 1.00 19.96 4571 PHE A C 1
ATOM 1480 O O . PHE A 1 194 ? 22.286 28.490 19.745 1.00 20.77 4571 PHE A O 1
ATOM 1488 N N . CYS A 1 195 ? 23.924 29.384 18.429 1.00 20.69 4572 CYS A N 1
ATOM 1489 C CA . CYS A 1 195 ? 23.858 30.707 19.049 1.00 20.19 4572 CYS A CA 1
ATOM 1490 C C . CYS A 1 195 ? 23.359 31.784 18.099 1.00 22.70 4572 CYS A C 1
ATOM 1491 O O . CYS A 1 195 ? 23.384 31.658 16.890 1.00 21.27 4572 CYS A O 1
ATOM 1494 N N . PHE A 1 196 ? 22.831 32.848 18.694 1.00 24.56 4573 PHE A N 1
ATOM 1495 C CA . PHE A 1 196 ? 22.319 33.979 17.924 1.00 27.37 4573 PHE A CA 1
ATOM 1496 C C . PHE A 1 196 ? 21.184 33.643 17.011 1.00 29.32 4573 PHE A C 1
ATOM 1497 O O . PHE A 1 196 ? 20.805 34.447 16.155 1.00 27.36 4573 PHE A O 1
ATOM 1505 N N . GLY A 1 197 ? 20.605 32.460 17.135 1.00 27.52 4574 GLY A N 1
ATOM 1506 C CA . GLY A 1 197 ? 19.680 31.982 16.160 1.00 25.64 4574 GLY A CA 1
ATOM 1507 C C . GLY A 1 197 ? 20.210 31.669 14.783 1.00 26.49 4574 GLY A C 1
ATOM 1508 O O . GLY A 1 197 ? 19.423 31.409 13.883 1.00 25.74 4574 GLY A O 1
ATOM 1509 N N . THR A 1 198 ? 21.533 31.641 14.615 1.00 25.03 4575 THR A N 1
ATOM 1510 C CA . THR A 1 198 ? 22.169 31.479 13.313 1.00 24.63 4575 THR A CA 1
ATOM 1511 C C . THR A 1 198 ? 23.352 30.526 13.217 1.00 22.54 4575 THR A C 1
ATOM 1512 O O . THR A 1 198 ? 23.648 30.040 12.138 1.00 22.84 4575 THR A O 1
ATOM 1516 N N . THR A 1 199 ? 24.102 30.378 14.308 1.00 22.58 4576 THR A N 1
ATOM 1517 C CA . THR A 1 199 ? 25.418 29.846 14.213 1.00 21.37 4576 THR A CA 1
ATOM 1518 C C . THR A 1 199 ? 25.663 28.579 15.078 1.00 20.77 4576 THR A C 1
ATOM 1519 O O . THR A 1 199 ? 25.558 28.652 16.298 1.00 20.94 4576 THR A O 1
ATOM 1523 N N . HIS A 1 200 ? 26.083 27.507 14.406 1.00 20.12 4577 HIS A N 1
ATOM 1524 C CA . HIS A 1 200 ? 26.598 26.290 15.118 1.00 20.00 4577 HIS A CA 1
ATOM 1525 C C . HIS A 1 200 ? 28.015 26.358 15.580 1.00 21.61 4577 HIS A C 1
ATOM 1526 O O . HIS A 1 200 ? 28.891 26.838 14.845 1.00 22.21 4577 HIS A O 1
ATOM 1533 N N . PHE A 1 201 ? 28.251 25.877 16.824 1.00 19.36 4578 PHE A N 1
ATOM 1534 C CA . PHE A 1 201 ? 29.536 25.806 17.455 1.00 18.18 4578 PHE A CA 1
ATOM 1535 C C . PHE A 1 201 ? 29.724 24.420 18.057 1.00 18.51 4578 PHE A C 1
ATOM 1536 O O . PHE A 1 201 ? 28.830 23.900 18.708 1.00 20.31 4578 PHE A O 1
ATOM 1544 N N . CYS A 1 202 ? 30.929 23.875 17.917 1.00 19.56 4579 CYS A N 1
ATOM 1545 C CA . CYS A 1 202 ? 31.389 22.838 18.798 1.00 19.23 4579 CYS A CA 1
ATOM 1546 C C . CYS A 1 202 ? 31.681 23.442 20.177 1.00 20.94 4579 CYS A C 1
ATOM 1547 O O . CYS A 1 202 ? 31.607 24.657 20.368 1.00 20.98 4579 CYS A O 1
ATOM 1550 N N . ASN A 1 203 ? 31.964 22.605 21.186 1.00 22.17 4580 ASN A N 1
ATOM 1551 C CA . ASN A 1 203 ? 32.211 23.111 22.526 1.00 23.32 4580 ASN A CA 1
ATOM 1552 C C . ASN A 1 203 ? 33.422 24.025 22.630 1.00 24.00 4580 ASN A C 1
ATOM 1553 O O . ASN A 1 203 ? 33.355 25.051 23.235 1.00 25.05 4580 ASN A O 1
ATOM 1558 N N . ALA A 1 204 ? 34.520 23.630 22.016 1.00 22.42 4581 ALA A N 1
ATOM 1559 C CA . ALA A 1 204 ? 35.741 24.425 22.075 1.00 25.24 4581 ALA A CA 1
ATOM 1560 C C . ALA A 1 204 ? 35.618 25.754 21.354 1.00 22.64 4581 ALA A C 1
ATOM 1561 O O . ALA A 1 204 ? 36.052 26.759 21.891 1.00 26.40 4581 ALA A O 1
ATOM 1563 N N . CYS A 1 205 ? 35.026 25.779 20.177 1.00 23.09 4582 CYS A N 1
ATOM 1564 C CA . CYS A 1 205 ? 34.835 27.023 19.458 1.00 22.82 4582 CYS A CA 1
ATOM 1565 C C . CYS A 1 205 ? 33.835 27.920 20.213 1.00 24.35 4582 CYS A C 1
ATOM 1566 O O . CYS A 1 205 ? 34.007 29.152 20.327 1.00 23.31 4582 CYS A O 1
ATOM 1569 N N . HIS A 1 206 ? 32.775 27.300 20.764 1.00 21.26 4583 HIS A N 1
ATOM 1570 C CA . HIS A 1 206 ? 31.887 28.032 21.598 1.00 22.77 4583 HIS A CA 1
ATOM 1571 C C . HIS A 1 206 ? 32.616 28.676 22.793 1.00 21.45 4583 HIS A C 1
ATOM 1572 O O . HIS A 1 206 ? 32.294 29.844 23.136 1.00 24.73 4583 HIS A O 1
ATOM 1579 N N . ASP A 1 207 ? 33.533 27.970 23.452 1.00 22.39 4584 ASP A N 1
ATOM 1580 C CA . ASP A 1 207 ? 34.318 28.566 24.539 1.00 25.10 4584 ASP A CA 1
ATOM 1581 C C . ASP A 1 207 ? 35.098 29.828 24.062 1.00 28.87 4584 ASP A C 1
ATOM 1582 O O . ASP A 1 207 ? 35.297 30.783 24.827 1.00 28.78 4584 ASP A O 1
ATOM 1587 N N . ASP A 1 208 ? 35.521 29.815 22.806 1.00 25.94 4585 ASP A N 1
ATOM 1588 C CA . ASP A 1 208 ? 36.303 30.955 22.243 1.00 25.69 4585 ASP A CA 1
ATOM 1589 C C . ASP A 1 208 ? 35.469 31.708 21.234 1.00 26.86 4585 ASP A C 1
ATOM 1590 O O . ASP A 1 208 ? 36.034 32.201 20.221 1.00 27.87 4585 ASP A O 1
ATOM 1595 N N . PHE A 1 209 ? 34.139 31.834 21.460 1.00 23.33 4586 PHE A N 1
ATOM 1596 C CA . PHE A 1 209 ? 33.249 32.274 20.412 1.00 23.51 4586 PHE A CA 1
ATOM 1597 C C . PHE A 1 209 ? 33.555 33.741 19.960 1.00 25.14 4586 PHE A C 1
ATOM 1598 O O . PHE A 1 209 ? 33.320 34.084 18.808 1.00 25.22 4586 PHE A O 1
ATOM 1606 N N . GLN A 1 210 ? 34.037 34.568 20.878 1.00 22.95 4587 GLN A N 1
ATOM 1607 C CA . GLN A 1 210 ? 34.324 35.982 20.524 1.00 24.97 4587 GLN A CA 1
ATOM 1608 C C . GLN A 1 210 ? 35.389 35.993 19.427 1.00 21.35 4587 GLN A C 1
ATOM 1609 O O . GLN A 1 210 ? 35.142 36.601 18.357 1.00 23.21 4587 GLN A O 1
ATOM 1615 N N . ARG A 1 211 ? 36.511 35.369 19.692 1.00 23.83 4588 ARG A N 1
ATOM 1616 C CA . ARG A 1 211 ? 37.617 35.310 18.739 1.00 26.16 4588 ARG A CA 1
ATOM 1617 C C . ARG A 1 211 ? 37.131 34.587 17.471 1.00 26.09 4588 ARG A C 1
ATOM 1618 O O . ARG A 1 211 ? 37.341 35.056 16.320 1.00 22.59 4588 ARG A O 1
ATOM 1626 N N . MET A 1 212 ? 36.460 33.445 17.634 1.00 23.66 4589 MET A N 1
ATOM 1627 C CA . MET A 1 212 ? 36.127 32.690 16.426 1.00 22.24 4589 MET A CA 1
ATOM 1628 C C . MET A 1 212 ? 35.213 33.442 15.452 1.00 21.76 4589 MET A C 1
ATOM 1629 O O . MET A 1 212 ? 35.333 33.325 14.232 1.00 22.61 4589 MET A O 1
ATOM 1634 N N . THR A 1 213 ? 34.261 34.211 15.973 1.00 21.76 4590 THR A N 1
ATOM 1635 C CA . THR A 1 213 ? 33.345 34.955 15.125 1.00 23.18 4590 THR A CA 1
ATOM 1636 C C . THR A 1 213 ? 34.034 36.221 14.551 1.00 22.15 4590 THR A C 1
ATOM 1637 O O . THR A 1 213 ? 33.462 36.871 13.662 1.00 24.51 4590 THR A O 1
ATOM 1641 N N . SER A 1 214 ? 35.175 36.571 15.145 1.00 23.65 4591 SER A N 1
ATOM 1642 C CA . SER A 1 214 ? 35.945 37.811 14.723 1.00 22.16 4591 SER A CA 1
ATOM 1643 C C . SER A 1 214 ? 37.011 37.581 13.689 1.00 22.60 4591 SER A C 1
ATOM 1644 O O . SER A 1 214 ? 37.456 38.544 13.031 1.00 21.35 4591 SER A O 1
ATOM 1647 N N . ILE A 1 215 ? 37.516 36.369 13.615 1.00 23.01 4592 ILE A N 1
ATOM 1648 C CA . ILE A 1 215 ? 38.566 36.031 12.641 1.00 23.95 4592 ILE A CA 1
ATOM 1649 C C . ILE A 1 215 ? 38.012 36.277 11.238 1.00 22.66 4592 ILE A C 1
ATOM 1650 O O . ILE A 1 215 ? 36.955 35.755 10.850 1.00 22.98 4592 ILE A O 1
ATOM 1655 N N . PRO A 1 216 ? 38.720 37.068 10.415 1.00 24.09 4593 PRO A N 1
ATOM 1656 C CA . PRO A 1 216 ? 38.223 37.165 9.050 1.00 23.59 4593 PRO A CA 1
ATOM 1657 C C . PRO A 1 216 ? 38.052 35.791 8.402 1.00 21.75 4593 PRO A C 1
ATOM 1658 O O . PRO A 1 216 ? 38.884 34.919 8.585 1.00 24.34 4593 PRO A O 1
ATOM 1662 N N . LYS A 1 217 ? 37.008 35.639 7.625 1.00 24.73 4594 LYS A N 1
ATOM 1663 C CA . LYS A 1 217 ? 36.641 34.318 7.120 1.00 27.43 4594 LYS A CA 1
ATOM 1664 C C . LYS A 1 217 ? 37.803 33.662 6.392 1.00 28.06 4594 LYS A C 1
ATOM 1665 O O . LYS A 1 217 ? 38.114 32.459 6.570 1.00 24.04 4594 LYS A O 1
ATOM 1671 N N . GLU A 1 218 ? 38.523 34.454 5.583 1.00 29.35 4595 GLU A N 1
ATOM 1672 C CA . GLU A 1 218 ? 39.587 33.839 4.730 1.00 31.45 4595 GLU A CA 1
ATOM 1673 C C . GLU A 1 218 ? 40.815 33.506 5.509 1.00 26.54 4595 GLU A C 1
ATOM 1674 O O . GLU A 1 218 ? 41.689 32.837 5.008 1.00 29.38 4595 GLU A O 1
ATOM 1680 N N . GLU A 1 219 ? 40.879 33.884 6.787 1.00 23.75 4596 GLU A N 1
ATOM 1681 C CA . GLU A 1 219 ? 41.954 33.510 7.621 1.00 22.65 4596 GLU A CA 1
ATOM 1682 C C . GLU A 1 219 ? 41.633 32.294 8.498 1.00 23.66 4596 GLU A C 1
ATOM 1683 O O . GLU A 1 219 ? 42.514 31.830 9.228 1.00 25.02 4596 GLU A O 1
ATOM 1689 N N . LEU A 1 220 ? 40.387 31.848 8.486 1.00 25.03 4597 LEU A N 1
ATOM 1690 C CA . LEU A 1 220 ? 40.096 30.636 9.266 1.00 26.23 4597 LEU A CA 1
ATOM 1691 C C . LEU A 1 220 ? 40.895 29.452 8.672 1.00 26.28 4597 LEU A C 1
ATOM 1692 O O . LEU A 1 220 ? 41.053 29.388 7.432 1.00 28.50 4597 LEU A O 1
ATOM 1697 N N . PRO A 1 221 ? 41.265 28.490 9.517 1.00 27.14 4598 PRO A N 1
ATOM 1698 C CA . PRO A 1 221 ? 41.867 27.270 8.959 1.00 26.95 4598 PRO A CA 1
ATOM 1699 C C . PRO A 1 221 ? 40.969 26.565 7.939 1.00 29.16 4598 PRO A C 1
ATOM 1700 O O . PRO A 1 221 ? 39.730 26.591 8.047 1.00 25.21 4598 PRO A O 1
ATOM 1704 N N . HIS A 1 222 ? 41.604 25.990 6.910 1.00 26.08 4599 HIS A N 1
ATOM 1705 C CA . HIS A 1 222 ? 40.931 25.253 5.907 1.00 26.79 4599 HIS A CA 1
ATOM 1706 C C . HIS A 1 222 ? 40.854 23.772 6.374 1.00 24.45 4599 HIS A C 1
ATOM 1707 O O . HIS A 1 222 ? 41.597 23.324 7.235 1.00 28.61 4599 HIS A O 1
ATOM 1714 N N . CYS A 1 223 ? 39.871 23.066 5.886 1.00 28.27 4600 CYS A N 1
ATOM 1715 C CA . CYS A 1 223 ? 39.771 21.642 6.120 1.00 29.40 4600 CYS A CA 1
ATOM 1716 C C . CYS A 1 223 ? 41.154 21.027 5.826 1.00 33.52 4600 CYS A C 1
ATOM 1717 O O . CYS A 1 223 ? 41.738 21.348 4.803 1.00 33.71 4600 CYS A O 1
ATOM 1720 N N . PRO A 1 224 ? 41.709 20.211 6.719 1.00 32.33 4601 PRO A N 1
ATOM 1721 C CA . PRO A 1 224 ? 41.266 19.834 8.058 1.00 29.98 4601 PRO A CA 1
ATOM 1722 C C . PRO A 1 224 ? 41.476 20.905 9.096 1.00 28.85 4601 PRO A C 1
ATOM 1723 O O . PRO A 1 224 ? 42.629 21.273 9.391 1.00 29.06 4601 PRO A O 1
ATOM 1727 N N . ALA A 1 225 ? 40.372 21.344 9.725 1.00 26.04 4602 ALA A N 1
ATOM 1728 C CA . ALA A 1 225 ? 40.426 22.399 10.756 1.00 24.72 4602 ALA A CA 1
ATOM 1729 C C . ALA A 1 225 ? 40.086 21.816 12.110 1.00 27.52 4602 ALA A C 1
ATOM 1730 O O . ALA A 1 225 ? 39.079 21.129 12.220 1.00 25.63 4602 ALA A O 1
ATOM 1732 N N . GLY A 1 226 ? 40.933 22.064 13.075 1.00 25.81 4603 GLY A N 1
ATOM 1733 C CA . GLY A 1 226 ? 40.705 21.775 14.523 1.00 30.50 4603 GLY A CA 1
ATOM 1734 C C . GLY A 1 226 ? 39.971 22.958 15.145 1.00 27.72 4603 GLY A C 1
ATOM 1735 O O . GLY A 1 226 ? 39.936 24.055 14.561 1.00 23.41 4603 GLY A O 1
ATOM 1736 N N . PRO A 1 227 ? 39.368 22.757 16.327 1.00 26.99 4604 PRO A N 1
ATOM 1737 C CA . PRO A 1 227 ? 38.720 23.918 16.976 1.00 26.60 4604 PRO A CA 1
ATOM 1738 C C . PRO A 1 227 ? 39.681 25.051 17.314 1.00 25.76 4604 PRO A C 1
ATOM 1739 O O . PRO A 1 227 ? 40.902 24.868 17.393 1.00 27.28 4604 PRO A O 1
ATOM 1743 N N . LYS A 1 228 ? 39.088 26.199 17.581 1.00 23.38 4605 LYS A N 1
ATOM 1744 C CA . LYS A 1 228 ? 39.746 27.392 18.065 1.00 26.15 4605 LYS A CA 1
ATOM 1745 C C . LYS A 1 228 ? 40.821 27.829 17.061 1.00 27.67 4605 LYS A C 1
ATOM 1746 O O . LYS A 1 228 ? 41.853 28.360 17.470 1.00 28.52 4605 LYS A O 1
ATOM 1752 N N . GLY A 1 229 ? 40.524 27.643 15.793 1.00 24.96 4606 GLY A N 1
ATOM 1753 C CA . GLY A 1 229 ? 41.390 28.150 14.697 1.00 29.17 4606 GLY A CA 1
ATOM 1754 C C . GLY A 1 229 ? 42.580 27.254 14.351 1.00 30.82 4606 GLY A C 1
ATOM 1755 O O . GLY A 1 229 ? 43.492 27.683 13.641 1.00 31.20 4606 GLY A O 1
ATOM 1756 N N . LYS A 1 230 ? 42.588 25.998 14.785 1.00 28.02 4607 LYS A N 1
ATOM 1757 C CA . LYS A 1 230 ? 43.769 25.139 14.563 1.00 31.23 4607 LYS A CA 1
ATOM 1758 C C . LYS A 1 230 ? 43.848 24.602 13.168 1.00 29.43 4607 LYS A C 1
ATOM 1759 O O . LYS A 1 230 ? 42.920 23.946 12.670 1.00 29.34 4607 LYS A O 1
ATOM 1765 N N . GLN A 1 231 ? 44.976 24.872 12.471 1.00 28.93 4608 GLN A N 1
ATOM 1766 C CA . GLN A 1 231 ? 45.165 24.261 11.177 1.00 28.20 4608 GLN A CA 1
ATOM 1767 C C . GLN A 1 231 ? 45.770 22.864 11.428 1.00 30.52 4608 GLN A C 1
ATOM 1768 O O . GLN A 1 231 ? 46.865 22.800 11.941 1.00 32.97 4608 GLN A O 1
ATOM 1774 N N . LEU A 1 232 ? 45.039 21.793 11.137 1.00 32.44 4609 LEU A N 1
ATOM 1775 C CA . LEU A 1 232 ? 45.579 20.441 11.245 1.00 34.13 4609 LEU A CA 1
ATOM 1776 C C . LEU A 1 232 ? 46.324 20.135 9.950 1.00 38.48 4609 LEU A C 1
ATOM 1777 O O . LEU A 1 232 ? 46.059 20.766 8.934 1.00 34.50 4609 LEU A O 1
ATOM 1782 N N . GLU A 1 233 ? 47.199 19.125 10.023 1.00 43.96 4610 GLU A N 1
ATOM 1783 C CA . GLU A 1 233 ? 47.929 18.568 8.883 1.00 46.77 4610 GLU A CA 1
ATOM 1784 C C . GLU A 1 233 ? 47.105 17.643 8.037 1.00 47.49 4610 GLU A C 1
ATOM 1785 O O . GLU A 1 233 ? 46.103 17.037 8.464 1.00 40.47 4610 GLU A O 1
ATOM 1791 N N . GLY A 1 234 ? 47.570 17.465 6.812 1.00 46.30 4611 GLY A N 1
ATOM 1792 C CA . GLY A 1 234 ? 46.990 16.457 5.963 1.00 44.80 4611 GLY A CA 1
ATOM 1793 C C . GLY A 1 234 ? 45.930 17.057 5.092 1.00 45.03 4611 GLY A C 1
ATOM 1794 O O . GLY A 1 234 ? 45.742 18.283 5.055 1.00 47.21 4611 GLY A O 1
ATOM 1795 N N . THR A 1 235 ? 45.250 16.163 4.392 1.00 37.70 4612 THR A N 1
ATOM 1796 C CA . THR A 1 235 ? 44.152 16.472 3.517 1.00 41.53 4612 THR A CA 1
ATOM 1797 C C . THR A 1 235 ? 42.898 15.667 3.883 1.00 36.06 4612 THR A C 1
ATOM 1798 O O . THR A 1 235 ? 41.920 15.719 3.144 1.00 42.06 4612 THR A O 1
ATOM 1802 N N . GLU A 1 236 ? 42.893 14.940 5.008 1.00 38.47 4613 GLU A N 1
ATOM 1803 C CA . GLU A 1 236 ? 41.679 14.175 5.393 1.00 43.92 4613 GLU A CA 1
ATOM 1804 C C . GLU A 1 236 ? 40.862 14.968 6.465 1.00 34.99 4613 GLU A C 1
ATOM 1805 O O . GLU A 1 236 ? 41.383 15.307 7.560 1.00 35.84 4613 GLU A O 1
ATOM 1811 N N . CYS A 1 237 ? 39.628 15.217 6.102 1.00 32.05 4614 CYS A N 1
ATOM 1812 C CA . CYS A 1 237 ? 38.659 15.876 6.999 1.00 31.11 4614 CYS A CA 1
ATOM 1813 C C . CYS A 1 237 ? 38.358 14.925 8.158 1.00 31.49 4614 CYS A C 1
ATOM 1814 O O . CYS A 1 237 ? 38.005 13.754 7.917 1.00 31.74 4614 CYS A O 1
ATOM 1817 N N . PRO A 1 238 ? 38.504 15.418 9.395 1.00 29.62 4615 PRO A N 1
ATOM 1818 C CA . PRO A 1 238 ? 38.123 14.691 10.613 1.00 30.02 4615 PRO A CA 1
ATOM 1819 C C . PRO A 1 238 ? 36.673 14.205 10.585 1.00 32.32 4615 PRO A C 1
ATOM 1820 O O . PRO A 1 238 ? 36.382 13.208 11.231 1.00 30.36 4615 PRO A O 1
ATOM 1824 N N . LEU A 1 239 ? 35.804 14.901 9.850 1.00 30.55 4616 LEU A N 1
ATOM 1825 C CA . LEU A 1 239 ? 34.396 14.501 9.649 1.00 30.14 4616 LEU A CA 1
ATOM 1826 C C . LEU A 1 239 ? 34.190 13.547 8.475 1.00 35.81 4616 LEU A C 1
ATOM 1827 O O . LEU A 1 239 ? 33.093 13.022 8.326 1.00 31.02 4616 LEU A O 1
ATOM 1832 N N . HIS A 1 240 ? 35.219 13.345 7.627 1.00 33.87 4617 HIS A N 1
ATOM 1833 C CA . HIS A 1 240 ? 35.139 12.433 6.446 1.00 33.50 4617 HIS A CA 1
ATOM 1834 C C . HIS A 1 240 ? 33.999 12.783 5.539 1.00 38.19 4617 HIS A C 1
ATOM 1835 O O . HIS A 1 240 ? 33.210 11.926 5.122 1.00 39.68 4617 HIS A O 1
ATOM 1842 N N . VAL A 1 241 ? 33.887 14.077 5.239 1.00 33.38 4618 VAL A N 1
ATOM 1843 C CA . VAL A 1 241 ? 32.922 14.563 4.293 1.00 34.41 4618 VAL A CA 1
ATOM 1844 C C . VAL A 1 241 ? 33.546 15.741 3.546 1.00 32.00 4618 VAL A C 1
ATOM 1845 O O . VAL A 1 241 ? 34.477 16.357 4.052 1.00 33.65 4618 VAL A O 1
ATOM 1849 N N . VAL A 1 242 ? 33.043 16.003 2.358 1.00 36.07 4619 VAL A N 1
ATOM 1850 C CA . VAL A 1 242 ? 33.328 17.215 1.615 1.00 38.81 4619 VAL A CA 1
ATOM 1851 C C . VAL A 1 242 ? 32.348 18.292 2.052 1.00 35.11 4619 VAL A C 1
ATOM 1852 O O . VAL A 1 242 ? 31.135 18.091 2.070 1.00 35.03 4619 VAL A O 1
ATOM 1856 N N . HIS A 1 243 ? 32.878 19.465 2.382 1.00 33.41 4620 HIS A N 1
ATOM 1857 C CA . HIS A 1 243 ? 32.027 20.518 2.921 1.00 29.50 4620 HIS A CA 1
ATOM 1858 C C . HIS A 1 243 ? 32.541 21.874 2.463 1.00 30.34 4620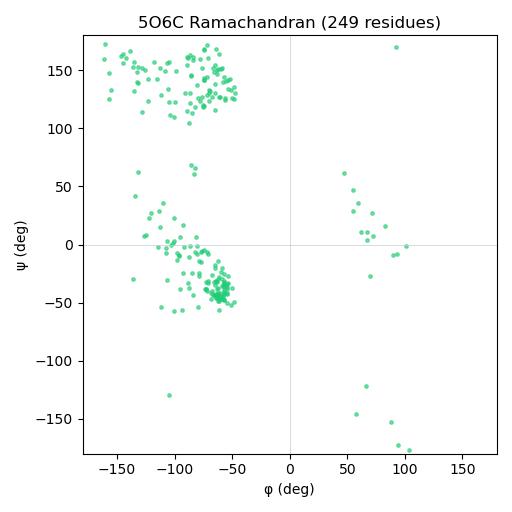 HIS A C 1
ATOM 1859 O O . HIS A 1 243 ? 33.689 21.971 2.017 1.00 29.68 4620 HIS A O 1
ATOM 1866 N N . PRO A 1 244 ? 31.685 22.883 2.563 1.00 31.25 4621 PRO A N 1
ATOM 1867 C CA . PRO A 1 244 ? 32.104 24.230 2.177 1.00 31.66 4621 PRO A CA 1
ATOM 1868 C C . PRO A 1 244 ? 33.196 24.760 3.050 1.00 30.59 4621 PRO A C 1
ATOM 1869 O O . PRO A 1 244 ? 33.514 24.191 4.102 1.00 28.27 4621 PRO A O 1
ATOM 1873 N N . PRO A 1 245 ? 33.799 25.880 2.628 1.00 29.21 4622 PRO A N 1
ATOM 1874 C CA . PRO A 1 245 ? 34.864 26.482 3.358 1.00 29.51 4622 PRO A CA 1
ATOM 1875 C C . PRO A 1 245 ? 34.513 26.714 4.830 1.00 26.27 4622 PRO A C 1
ATOM 1876 O O . PRO A 1 245 ? 33.364 26.985 5.150 1.00 27.48 4622 PRO A O 1
ATOM 1880 N N . THR A 1 246 ? 35.495 26.520 5.672 1.00 26.00 4623 THR A N 1
ATOM 1881 C CA . THR A 1 246 ? 35.355 26.898 7.092 1.00 25.90 4623 THR A CA 1
ATOM 1882 C C . THR A 1 246 ? 34.802 28.334 7.223 1.00 24.94 4623 THR A C 1
ATOM 1883 O O . THR A 1 246 ? 35.198 29.297 6.492 1.00 23.33 4623 THR A O 1
ATOM 1887 N N . GLY A 1 247 ? 33.842 28.492 8.126 1.00 21.38 4624 GLY A N 1
ATOM 1888 C CA . GLY A 1 247 ? 33.123 29.745 8.281 1.00 22.46 4624 GLY A CA 1
ATOM 1889 C C . GLY A 1 247 ? 31.751 29.768 7.648 1.00 21.79 4624 GLY A C 1
ATOM 1890 O O . GLY A 1 247 ? 31.051 30.779 7.794 1.00 25.02 4624 GLY A O 1
ATOM 1891 N N . GLU A 1 248 ? 31.326 28.671 6.978 1.00 22.23 4625 GLU A N 1
ATOM 1892 C CA . GLU A 1 248 ? 29.978 28.524 6.429 1.00 23.68 4625 GLU A CA 1
ATOM 1893 C C . GLU A 1 248 ? 29.238 27.377 7.149 1.00 23.99 4625 GLU A C 1
ATOM 1894 O O . GLU A 1 248 ? 29.837 26.332 7.436 1.00 24.33 4625 GLU A O 1
ATOM 1900 N N . GLU A 1 249 ? 27.951 27.583 7.373 1.00 23.70 4626 GLU A N 1
ATOM 1901 C CA . GLU A 1 249 ? 27.108 26.505 7.922 1.00 24.95 4626 GLU A CA 1
ATOM 1902 C C . GLU A 1 249 ? 27.032 25.313 6.956 1.00 28.04 4626 GLU A C 1
ATOM 1903 O O . GLU A 1 249 ? 27.003 25.486 5.726 1.00 22.71 4626 GLU A O 1
ATOM 1909 N N . PHE A 1 250 ? 26.942 24.098 7.476 1.00 23.75 4627 PHE A N 1
ATOM 1910 C CA . PHE A 1 250 ? 26.769 22.942 6.590 1.00 25.99 4627 PHE A CA 1
ATOM 1911 C C . PHE A 1 250 ? 26.138 21.789 7.343 1.00 22.80 4627 PHE A C 1
ATOM 1912 O O . PHE A 1 250 ? 26.668 21.395 8.372 1.00 23.25 4627 PHE A O 1
ATOM 1920 N N . ALA A 1 251 ? 25.037 21.325 6.779 1.00 23.41 4628 ALA A N 1
ATOM 1921 C CA . ALA A 1 251 ? 24.309 20.150 7.232 1.00 25.17 4628 ALA A CA 1
ATOM 1922 C C . ALA A 1 251 ? 25.076 18.897 6.843 1.00 29.36 4628 ALA A C 1
ATOM 1923 O O . ALA A 1 251 ? 25.375 18.673 5.652 1.00 25.41 4628 ALA A O 1
ATOM 1925 N N . LEU A 1 252 ? 25.478 18.121 7.859 1.00 24.43 4629 LEU A N 1
ATOM 1926 C CA . LEU A 1 252 ? 26.217 16.887 7.609 1.00 26.44 4629 LEU A CA 1
ATOM 1927 C C . LEU A 1 252 ? 25.292 15.750 7.168 1.00 26.86 4629 LEU A C 1
ATOM 1928 O O . LEU A 1 252 ? 25.766 14.759 6.598 1.00 28.01 4629 LEU A O 1
ATOM 1933 N N . GLY A 1 253 ? 23.994 15.918 7.338 1.00 26.46 4630 GLY A N 1
ATOM 1934 C CA . GLY A 1 253 ? 23.005 14.905 6.995 1.00 24.91 4630 GLY A CA 1
ATOM 1935 C C . GLY A 1 253 ? 22.834 13.980 8.213 1.00 25.38 4630 GLY A C 1
ATOM 1936 O O . GLY A 1 253 ? 23.074 14.357 9.377 1.00 23.00 4630 GLY A O 1
ATOM 1937 N N . CYS A 1 254 ? 22.450 12.737 7.920 1.00 26.01 4631 CYS A N 1
ATOM 1938 C CA . CYS A 1 254 ? 22.075 11.768 8.930 1.00 22.67 4631 CYS A CA 1
ATOM 1939 C C . CYS A 1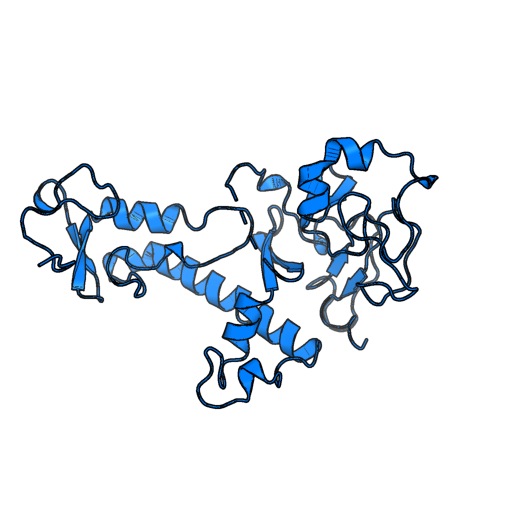 254 ? 23.337 11.261 9.603 1.00 24.73 4631 CYS A C 1
ATOM 1940 O O . CYS A 1 254 ? 24.248 10.689 8.952 1.00 24.47 4631 CYS A O 1
ATOM 1943 N N . GLY A 1 255 ? 23.435 11.499 10.906 1.00 20.96 4632 GLY A N 1
ATOM 1944 C CA . GLY A 1 255 ? 24.613 11.166 11.643 1.00 22.34 4632 GLY A CA 1
ATOM 1945 C C . GLY A 1 255 ? 24.911 9.646 11.655 1.00 23.52 4632 GLY A C 1
ATOM 1946 O O . GLY A 1 255 ? 26.083 9.220 11.772 1.00 24.66 4632 GLY A O 1
ATOM 1947 N N . VAL A 1 256 ? 23.869 8.820 11.572 1.00 21.95 4633 VAL A N 1
ATOM 1948 C CA . VAL A 1 256 ? 24.125 7.322 11.583 1.00 24.50 4633 VAL A CA 1
ATOM 1949 C C . VAL A 1 256 ? 24.391 6.812 10.174 1.00 24.98 4633 VAL A C 1
ATOM 1950 O O . VAL A 1 256 ? 25.305 6.010 10.009 1.00 26.10 4633 VAL A O 1
ATOM 1954 N N . CYS A 1 257 ? 23.698 7.351 9.167 1.00 22.55 4634 CYS A N 1
ATOM 1955 C CA . CYS A 1 257 ? 23.898 6.853 7.774 1.00 26.90 4634 CYS A CA 1
ATOM 1956 C C . CYS A 1 257 ? 25.140 7.420 7.152 1.00 30.57 4634 CYS A C 1
ATOM 1957 O O . CYS A 1 257 ? 25.693 6.743 6.311 1.00 32.80 4634 CYS A O 1
ATOM 1960 N N . ARG A 1 258 ? 25.612 8.629 7.560 1.00 29.43 4635 ARG A N 1
ATOM 1961 C CA . ARG A 1 258 ? 26.819 9.313 6.970 1.00 33.99 4635 ARG A CA 1
ATOM 1962 C C . ARG A 1 258 ? 28.098 8.477 6.862 1.00 35.09 4635 ARG A C 1
ATOM 1963 O O . ARG A 1 258 ? 28.921 8.667 5.996 1.00 37.89 4635 ARG A O 1
ATOM 1971 N N . ASN A 1 259 ? 28.301 7.651 7.864 1.00 40.04 4636 ASN A N 1
ATOM 1972 C CA . ASN A 1 259 ? 29.476 6.755 8.000 1.00 42.85 4636 ASN A CA 1
ATOM 1973 C C . ASN A 1 259 ? 29.704 5.860 6.801 1.00 39.07 4636 ASN A C 1
ATOM 1974 O O . ASN A 1 259 ? 30.838 5.697 6.366 1.00 45.87 4636 ASN A O 1
ATOM 1979 N N . ALA A 1 260 ? 28.622 5.371 6.234 1.00 41.84 4637 ALA A N 1
ATOM 1980 C CA . ALA A 1 260 ? 28.670 4.409 5.127 1.00 44.51 4637 ALA A CA 1
ATOM 1981 C C . ALA A 1 260 ? 28.561 4.940 3.655 1.00 50.11 4637 ALA A C 1
ATOM 1982 O O . ALA A 1 260 ? 29.284 4.406 2.808 1.00 48.05 4637 ALA A O 1
ATOM 1984 N N . HIS A 1 261 ? 27.739 5.935 3.369 1.00 53.01 4638 HIS A N 1
ATOM 1985 C CA . HIS A 1 261 ? 26.333 6.079 3.740 1.00 64.32 4638 HIS A CA 1
ATOM 1986 C C . HIS A 1 261 ? 25.439 4.803 3.775 1.00 68.52 4638 HIS A C 1
ATOM 1987 O O . HIS A 1 261 ? 24.773 4.490 4.769 1.00 60.77 4638 HIS A O 1
#

B-factor: mean 29.0, std 10.64, range [14.77, 96.49]